Protein AF-S8FAP7-F1 (afdb_monomer_lite)

pLDDT: mean 71.44, std 23.01, range [29.09, 98.25]

Foldseek 3Di:
DDDDDDDDDDDDDPPCDPLNVLVVVLVVVVVVCVPPVDPPVVVNVLSVVVNVLVVVADDDDDPVVVVVPPPPDPPPPDDDDDDDDDDDDDDDDDDDDDDDPDDDPPPDLVVVVCVVVVVVCVVVVVVVVVPPPDPDDDPVVVVVVVVNVVSVVVSVVVVVVSVVVCVVVPPDAAQDLVVLVVQLCCCCVVVVDDSVVSLVCCVSVLNFHKWKWKAFWDKWAAAAQDKTKDWTIKTAAAQQFDQFLFWFKKKKKWKWAKAADDDPPDQFAQKFKWKDDPQADIDGDDGHRYNDPDIDIDIDMDGLDDDDPDPVNVVVNVRSRSDHHRDMMIMMIIGGHHGMMITTRMMMMMITTHRD

Organism: Fomitopsis schrenkii (NCBI:txid2126942)

Structure (mmCIF, N/CA/C/O backbone):
data_AF-S8FAP7-F1
#
_entry.id   AF-S8FAP7-F1
#
loop_
_atom_site.group_PDB
_atom_site.id
_atom_site.type_symbol
_atom_site.label_atom_id
_atom_site.label_alt_id
_atom_site.label_comp_id
_atom_site.label_asym_id
_atom_site.label_entity_id
_atom_site.label_seq_id
_atom_site.pdbx_PDB_ins_code
_atom_site.Cartn_x
_atom_site.Cartn_y
_atom_site.Cartn_z
_atom_site.occupancy
_atom_site.B_iso_or_equiv
_atom_site.auth_seq_id
_atom_site.auth_comp_id
_atom_site.auth_asym_id
_atom_site.auth_atom_id
_atom_site.pdbx_PDB_model_num
ATOM 1 N N . MET A 1 1 ? -42.174 27.602 33.855 1.00 46.12 1 MET A N 1
ATOM 2 C CA . MET A 1 1 ? -40.805 27.059 33.747 1.00 46.12 1 MET A CA 1
ATOM 3 C C . MET A 1 1 ? -40.655 25.977 34.800 1.00 46.12 1 MET A C 1
ATOM 5 O O . MET A 1 1 ? -40.413 26.284 35.956 1.00 46.12 1 MET A O 1
ATOM 9 N N . THR A 1 2 ? -40.923 24.733 34.421 1.00 43.94 2 THR A N 1
ATOM 10 C CA . THR A 1 2 ? -40.711 23.544 35.253 1.00 43.94 2 THR A CA 1
ATOM 11 C C . THR A 1 2 ? -39.382 22.936 34.831 1.00 43.94 2 THR A C 1
ATOM 13 O O . THR A 1 2 ? -39.267 22.406 33.729 1.00 43.94 2 THR A O 1
ATOM 16 N N . CYS A 1 3 ? -38.358 23.097 35.666 1.00 40.81 3 CYS A N 1
ATOM 17 C CA . CYS A 1 3 ? -37.053 22.486 35.451 1.00 40.81 3 CYS A CA 1
ATOM 18 C C . CYS A 1 3 ? -37.153 20.998 35.805 1.00 40.81 3 CYS A C 1
ATOM 20 O O . CYS A 1 3 ? -37.451 20.663 36.950 1.00 40.81 3 CYS A O 1
ATOM 22 N N . TYR A 1 4 ? -36.938 20.123 34.824 1.00 48.53 4 TYR A N 1
ATOM 23 C CA . TYR A 1 4 ? -36.743 18.698 35.078 1.00 48.53 4 TYR A CA 1
ATOM 24 C C . TYR A 1 4 ? -35.345 18.481 35.674 1.00 48.53 4 TYR A C 1
ATOM 26 O O . TYR A 1 4 ? -34.397 19.134 35.227 1.00 48.53 4 TYR A O 1
ATOM 34 N N . PRO A 1 5 ? -35.196 17.603 36.680 1.00 58.75 5 PRO A N 1
ATOM 35 C CA . PRO A 1 5 ? -33.882 17.220 37.172 1.00 58.75 5 PRO A CA 1
ATOM 36 C C . PRO A 1 5 ? -33.106 16.462 36.078 1.00 58.75 5 PRO A C 1
ATOM 38 O O . PRO A 1 5 ? -33.724 15.791 35.246 1.00 58.75 5 PRO A O 1
ATOM 41 N N . PRO A 1 6 ? -31.767 16.576 36.054 1.00 53.41 6 PRO A N 1
ATOM 42 C CA . PRO A 1 6 ? -30.932 15.841 35.113 1.00 53.41 6 PRO A CA 1
ATOM 43 C C . PRO A 1 6 ? -31.103 14.333 35.330 1.00 53.41 6 PRO A C 1
ATOM 45 O O . PRO A 1 6 ? -31.043 13.854 36.461 1.00 53.41 6 PRO A O 1
ATOM 48 N N . SER A 1 7 ? -31.342 13.599 34.243 1.00 49.72 7 SER A N 1
ATOM 49 C CA . SER A 1 7 ? -31.373 12.137 34.233 1.00 49.72 7 SER A CA 1
ATOM 50 C C . SER A 1 7 ? -30.004 11.590 34.633 1.00 49.72 7 SER A C 1
ATOM 52 O O . SER A 1 7 ? -28.996 11.975 34.035 1.00 49.72 7 SER A O 1
ATOM 54 N N . GLU A 1 8 ? -29.972 10.705 35.628 1.00 43.25 8 GLU A N 1
ATOM 55 C CA . GLU A 1 8 ? -28.759 9.975 35.999 1.00 43.25 8 GLU A CA 1
ATOM 56 C C . GLU A 1 8 ? -28.247 9.158 34.798 1.00 43.25 8 GLU A C 1
ATOM 58 O O . GLU A 1 8 ? -29.055 8.566 34.073 1.00 43.25 8 GLU A O 1
ATOM 63 N N . PRO A 1 9 ? -26.925 9.138 34.545 1.00 41.00 9 PRO A N 1
ATOM 64 C CA . PRO A 1 9 ? -26.350 8.274 33.524 1.00 41.00 9 PRO A CA 1
ATOM 65 C C . PRO A 1 9 ? -26.597 6.799 33.887 1.00 41.00 9 PRO A C 1
ATOM 67 O O . PRO A 1 9 ? -26.635 6.465 35.075 1.00 41.00 9 PRO A O 1
ATOM 70 N N . PRO A 1 10 ? -26.760 5.907 32.894 1.00 41.59 10 PRO A N 1
ATOM 71 C CA . PRO A 1 10 ? -26.971 4.489 33.152 1.00 41.59 10 PRO A CA 1
ATOM 72 C C . PRO A 1 10 ? -25.818 3.921 33.988 1.00 41.59 10 PRO A C 1
ATOM 74 O O . PRO A 1 10 ? -24.646 4.034 33.630 1.00 41.59 10 PRO A O 1
ATOM 77 N N . SER A 1 11 ? -26.177 3.332 35.128 1.00 31.98 11 SER A N 1
ATOM 78 C CA . SER A 1 11 ? -25.280 2.580 36.002 1.00 31.98 11 SER A CA 1
ATOM 79 C C . SER A 1 11 ? -24.689 1.403 35.225 1.00 31.98 11 SER A C 1
ATOM 81 O O . SER A 1 11 ? -25.427 0.513 34.808 1.00 31.98 11 SER A O 1
ATOM 83 N N . PHE A 1 12 ? -23.370 1.406 35.037 1.00 38.91 12 PHE A N 1
ATOM 84 C CA . PHE A 1 12 ? -22.631 0.333 34.374 1.00 38.91 12 PHE A CA 1
ATOM 85 C C . PHE A 1 12 ? -22.550 -0.884 35.305 1.00 38.91 12 PHE A C 1
ATOM 87 O O . PHE A 1 12 ? -22.051 -0.769 36.426 1.00 38.91 12 PHE A O 1
ATOM 94 N N . ASP A 1 13 ? -23.040 -2.036 34.851 1.00 38.50 13 ASP A N 1
ATOM 95 C CA . ASP A 1 13 ? -22.856 -3.311 35.543 1.00 38.50 13 ASP A CA 1
ATOM 96 C C . ASP A 1 13 ? -21.500 -3.890 35.116 1.00 38.50 13 ASP A C 1
ATOM 98 O O . ASP A 1 13 ? -21.290 -4.228 33.953 1.00 38.50 13 ASP A O 1
ATOM 102 N N . ALA A 1 14 ? -20.533 -3.940 36.032 1.00 34.91 14 ALA A N 1
ATOM 103 C CA . ALA A 1 14 ? -19.158 -4.368 35.754 1.00 34.91 14 ALA A CA 1
ATOM 104 C C . ALA A 1 14 ? -19.010 -5.898 35.591 1.00 34.91 14 ALA A C 1
ATOM 106 O O . ALA A 1 14 ? -17.910 -6.430 35.740 1.00 34.91 14 ALA A O 1
ATOM 107 N N . THR A 1 15 ? -20.108 -6.606 35.318 1.00 36.84 15 THR A N 1
ATOM 108 C CA . THR A 1 15 ? -20.194 -8.072 35.327 1.00 36.84 15 THR A CA 1
ATOM 109 C C . THR A 1 15 ? -20.497 -8.685 33.959 1.00 36.84 15 THR A C 1
ATOM 111 O O . THR A 1 15 ? -20.872 -9.851 33.896 1.00 36.84 15 THR A O 1
ATOM 114 N N . GLU A 1 16 ? -20.308 -7.949 32.855 1.00 46.53 16 GLU A N 1
ATOM 115 C CA . GLU A 1 16 ? -20.483 -8.529 31.515 1.00 46.53 16 GLU A CA 1
ATOM 116 C C . GLU A 1 16 ? -19.490 -9.685 31.315 1.00 46.53 16 GLU A C 1
ATOM 118 O O . GLU A 1 16 ? -18.266 -9.508 31.309 1.00 46.53 16 GLU A O 1
ATOM 123 N N . THR A 1 17 ? -20.028 -10.896 31.201 1.00 69.25 17 THR A N 1
ATOM 124 C CA . THR A 1 17 ? -19.235 -12.115 31.090 1.00 69.25 17 THR A CA 1
ATOM 125 C C . THR A 1 17 ? -18.737 -12.306 29.656 1.00 69.25 17 THR A C 1
ATOM 127 O O . THR A 1 17 ? -19.241 -11.728 28.686 1.00 69.25 17 THR A O 1
ATOM 130 N N . ILE A 1 18 ? -17.728 -13.165 29.483 1.00 48.53 18 ILE A N 1
ATOM 131 C CA . ILE A 1 18 ? -17.263 -13.568 28.147 1.00 48.53 18 ILE A CA 1
ATOM 132 C C . ILE A 1 18 ? -18.424 -14.196 27.348 1.00 48.53 18 ILE A C 1
ATOM 134 O O . ILE A 1 18 ? -18.505 -14.006 26.134 1.00 48.53 18 ILE A O 1
ATOM 138 N N . GLU A 1 19 ? -19.348 -14.894 28.016 1.00 54.59 19 GLU A N 1
ATOM 139 C CA . GLU A 1 19 ? -20.536 -15.475 27.383 1.00 54.59 19 GLU A CA 1
ATOM 140 C C . GLU A 1 19 ? -21.491 -14.400 26.849 1.00 54.59 19 GLU A C 1
ATOM 142 O O . GLU A 1 19 ? -21.915 -14.501 25.695 1.00 54.59 19 GLU A O 1
ATOM 147 N N . ASP A 1 20 ? -21.723 -13.325 27.608 1.00 60.00 20 ASP A N 1
ATOM 148 C CA . ASP A 1 20 ? -22.568 -12.197 27.186 1.00 60.00 20 ASP A CA 1
ATOM 149 C C . ASP A 1 20 ? -22.007 -11.510 25.934 1.00 60.00 20 ASP A C 1
ATOM 151 O O . ASP A 1 20 ? -22.727 -11.242 24.964 1.00 60.00 20 ASP A O 1
ATOM 155 N N . THR A 1 21 ? -20.684 -11.320 25.894 1.00 48.88 21 THR A N 1
ATOM 156 C CA . THR A 1 21 ? -19.996 -10.721 24.740 1.00 48.88 21 THR A CA 1
ATOM 157 C C . THR A 1 21 ? -20.150 -11.589 23.482 1.00 48.88 21 THR A C 1
ATOM 159 O O . THR A 1 21 ? -20.374 -11.081 22.377 1.00 48.88 21 THR A O 1
ATOM 162 N N . ILE A 1 22 ? -20.056 -12.913 23.628 1.00 52.44 22 ILE A N 1
ATOM 163 C CA . ILE A 1 22 ? -20.157 -13.867 22.515 1.00 52.44 22 ILE A CA 1
ATOM 164 C C . ILE A 1 22 ? -21.608 -14.039 22.043 1.00 52.44 22 ILE A C 1
ATOM 166 O O . ILE A 1 22 ? -21.861 -14.185 20.838 1.00 52.44 22 ILE A O 1
ATOM 170 N N . ASP A 1 23 ? -22.574 -14.011 22.959 1.00 59.09 23 ASP A N 1
ATOM 171 C CA . ASP A 1 23 ? -23.997 -14.037 22.627 1.00 59.09 23 ASP A CA 1
ATOM 172 C C . ASP A 1 23 ? -24.421 -12.774 21.878 1.00 59.09 23 ASP A C 1
ATOM 174 O O . ASP A 1 23 ? -25.143 -12.866 20.878 1.00 59.09 23 ASP A O 1
ATOM 178 N N . ARG A 1 24 ? -23.882 -11.614 22.256 1.00 57.09 24 ARG A N 1
ATOM 179 C CA . ARG A 1 24 ? -24.114 -10.360 21.538 1.00 57.09 24 ARG A CA 1
ATOM 180 C C . ARG A 1 24 ? -23.537 -10.401 20.120 1.00 57.09 24 ARG A C 1
ATOM 182 O O . ARG A 1 24 ? -24.271 -10.141 19.170 1.00 57.09 24 ARG A O 1
ATOM 189 N N . LEU A 1 25 ? -22.292 -10.861 19.944 1.00 47.69 25 LEU A N 1
ATOM 190 C CA . LEU A 1 25 ? -21.676 -11.049 18.617 1.00 47.69 25 LEU A CA 1
ATOM 191 C C . LEU A 1 25 ? -22.458 -12.033 17.725 1.00 47.69 25 LEU A C 1
ATOM 193 O O . LEU A 1 25 ? -22.631 -11.790 16.531 1.00 47.69 25 LEU A O 1
ATOM 197 N N . SER A 1 26 ? -22.975 -13.128 18.296 1.00 52.44 26 SER A N 1
ATOM 198 C CA . SER A 1 26 ? -23.856 -14.064 17.575 1.00 52.44 26 SER A CA 1
ATOM 199 C C . SER A 1 26 ? -25.137 -13.411 17.075 1.00 52.44 26 SER A C 1
ATOM 201 O O . SER A 1 26 ? -25.598 -13.720 15.975 1.00 52.44 26 SER A O 1
ATOM 203 N N . ASN A 1 27 ? -25.738 -12.555 17.898 1.00 54.25 27 ASN A N 1
ATOM 204 C CA . ASN A 1 27 ? -26.989 -11.891 17.565 1.00 54.25 27 ASN A CA 1
ATOM 205 C C . ASN A 1 27 ? -26.776 -10.822 16.489 1.00 54.25 27 ASN A C 1
ATOM 207 O O . ASN A 1 27 ? -27.563 -10.769 15.547 1.00 54.25 27 ASN A O 1
ATOM 211 N N . THR A 1 28 ? -25.678 -10.065 16.545 1.00 47.94 28 THR A N 1
ATOM 212 C CA . THR A 1 28 ? -25.319 -9.086 15.506 1.00 47.94 28 THR A CA 1
ATOM 213 C C . THR A 1 28 ? -25.104 -9.758 14.146 1.00 47.94 28 THR A C 1
ATOM 215 O O . THR A 1 28 ? -25.730 -9.376 13.160 1.00 47.94 28 THR A O 1
ATOM 218 N N . LEU A 1 29 ? -24.338 -10.855 14.093 1.00 46.69 29 LEU A N 1
ATOM 219 C CA . LEU A 1 29 ? -24.104 -11.607 12.849 1.00 46.69 29 LEU A CA 1
ATOM 220 C C . LEU A 1 29 ? -25.385 -12.248 12.275 1.00 46.69 29 LEU A C 1
ATOM 222 O O . LEU A 1 29 ? -25.521 -12.426 11.062 1.00 46.69 29 LEU A O 1
ATOM 226 N N . ARG A 1 30 ? -26.354 -12.594 13.132 1.00 50.19 30 ARG A N 1
ATOM 227 C CA . ARG A 1 30 ? -27.685 -13.059 12.704 1.00 50.19 30 ARG A CA 1
ATOM 228 C C . ARG A 1 30 ? -28.548 -11.950 12.102 1.00 50.19 30 ARG A C 1
ATOM 230 O O . ARG A 1 30 ? -29.387 -12.257 11.263 1.00 50.19 30 ARG A O 1
ATOM 237 N N . MET A 1 31 ? -28.365 -10.696 12.505 1.00 44.47 31 MET A N 1
ATOM 238 C CA . MET A 1 31 ? -29.146 -9.577 11.967 1.00 44.47 31 MET A CA 1
ATOM 239 C C . MET A 1 31 ? -28.624 -9.128 10.594 1.00 44.47 31 MET A C 1
ATOM 241 O O . MET A 1 31 ? -29.422 -8.897 9.686 1.00 44.47 31 MET A O 1
ATOM 245 N N . ASP A 1 32 ? -27.306 -9.132 10.383 1.00 41.09 32 ASP A N 1
ATOM 246 C CA . ASP A 1 32 ? -26.698 -8.741 9.097 1.00 41.09 32 ASP A CA 1
ATOM 247 C C . ASP A 1 32 ? -26.957 -9.747 7.958 1.00 41.09 32 ASP A C 1
ATOM 249 O O . ASP A 1 32 ? -27.029 -9.382 6.778 1.00 41.09 32 ASP A O 1
ATOM 253 N N . THR A 1 33 ? -27.164 -11.020 8.306 1.00 44.72 33 THR A N 1
ATOM 254 C CA . THR A 1 33 ? -27.458 -12.103 7.348 1.00 44.72 33 THR A CA 1
ATOM 255 C C . THR A 1 33 ? -28.852 -12.013 6.734 1.00 44.72 33 THR A C 1
ATOM 257 O O . THR A 1 33 ? -29.041 -12.425 5.590 1.00 44.72 33 THR A O 1
ATOM 260 N N . VAL A 1 34 ? -29.816 -11.411 7.435 1.00 45.97 34 VAL A N 1
ATOM 261 C CA . VAL A 1 34 ? -31.163 -11.157 6.895 1.00 45.97 34 VAL A CA 1
ATOM 262 C C . VAL A 1 34 ? -31.139 -10.048 5.833 1.00 45.97 34 VAL A C 1
ATOM 264 O O . VAL A 1 34 ? -31.982 -10.038 4.939 1.00 45.97 34 VAL A O 1
ATOM 267 N N . SER A 1 35 ? -30.151 -9.148 5.887 1.00 40.69 35 SER A N 1
ATOM 268 C CA . SER A 1 35 ? -30.104 -7.946 5.046 1.00 40.69 35 SER A CA 1
ATOM 269 C C . SER A 1 35 ? -29.295 -8.103 3.750 1.00 40.69 35 SER A C 1
ATOM 271 O O . SER A 1 35 ? -29.542 -7.379 2.789 1.00 40.69 35 SER A O 1
ATOM 273 N N . THR A 1 36 ? -28.332 -9.033 3.685 1.00 42.47 36 THR A N 1
ATOM 274 C CA . THR A 1 36 ? -27.329 -9.062 2.593 1.00 42.47 36 THR A CA 1
ATOM 275 C C . THR A 1 36 ? -27.379 -10.275 1.657 1.00 42.47 36 THR A C 1
ATOM 277 O O . THR A 1 36 ? -26.685 -10.273 0.642 1.00 42.47 36 THR A O 1
ATOM 280 N N . GLY A 1 37 ? -28.219 -11.286 1.915 1.00 39.38 37 GLY A N 1
ATOM 281 C CA . GLY A 1 37 ? -28.488 -12.385 0.969 1.00 39.38 37 GLY A CA 1
ATOM 282 C C . GLY A 1 37 ? -27.281 -13.253 0.571 1.00 39.38 37 GLY A C 1
ATOM 283 O O . GLY A 1 37 ? -27.367 -13.986 -0.413 1.00 39.38 37 GLY A O 1
ATOM 284 N N . GLY A 1 38 ? -26.161 -13.165 1.295 1.00 44.75 38 GLY A N 1
ATOM 285 C CA . GLY A 1 38 ? -24.971 -13.994 1.092 1.00 44.75 38 GLY A CA 1
ATOM 286 C C . GLY A 1 38 ? -24.909 -15.177 2.064 1.00 44.75 38 GLY A C 1
ATOM 287 O O . GLY A 1 38 ? -25.303 -15.053 3.223 1.00 44.75 38 GLY A O 1
ATOM 288 N N . ASP A 1 39 ? -24.382 -16.314 1.601 1.00 44.22 39 ASP A N 1
ATOM 289 C CA . ASP A 1 39 ? -24.177 -17.525 2.407 1.00 44.22 39 ASP A CA 1
ATOM 290 C C . ASP A 1 39 ? -23.148 -17.289 3.532 1.00 44.22 39 ASP A C 1
ATOM 292 O O . ASP A 1 39 ? -21.936 -17.401 3.340 1.00 44.22 39 ASP A O 1
ATOM 296 N N . CYS A 1 40 ? -23.629 -16.976 4.737 1.00 53.09 40 CYS A N 1
ATOM 297 C CA . CYS A 1 40 ? -22.812 -16.846 5.954 1.00 53.09 40 CYS A CA 1
ATOM 298 C C . CYS A 1 40 ? -22.827 -18.100 6.847 1.00 53.09 40 CYS A C 1
ATOM 300 O O . CYS A 1 40 ? -22.388 -18.040 7.998 1.00 53.09 40 CYS A O 1
ATOM 302 N N . GLU A 1 41 ? -23.303 -19.240 6.340 1.00 58.97 41 GLU A N 1
ATOM 303 C CA . GLU A 1 41 ? -23.317 -20.519 7.066 1.00 58.97 41 GLU A CA 1
ATOM 304 C C . GLU A 1 41 ? -21.952 -20.881 7.708 1.00 58.97 41 GLU A C 1
ATOM 306 O O . GLU A 1 41 ? -21.934 -21.269 8.882 1.00 58.97 41 GLU A O 1
ATOM 311 N N . PRO A 1 42 ? -20.792 -20.655 7.047 1.00 63.09 42 PRO A N 1
ATOM 312 C CA . PRO A 1 42 ? -19.486 -20.961 7.639 1.00 63.09 42 PRO A CA 1
ATOM 313 C C . PRO A 1 42 ? -19.147 -20.101 8.867 1.00 63.09 42 PRO A C 1
ATOM 315 O O . PRO A 1 42 ? -18.521 -20.579 9.811 1.00 63.09 42 PRO A O 1
ATOM 318 N N . LEU A 1 43 ? -19.584 -18.837 8.884 1.00 52.41 43 LEU A N 1
ATOM 319 C CA . LEU A 1 43 ? -19.338 -17.899 9.985 1.00 52.41 43 LEU A CA 1
ATOM 320 C C . LEU A 1 43 ? -20.196 -18.234 11.207 1.00 52.41 43 LEU A C 1
ATOM 322 O O . LEU A 1 43 ? -19.710 -18.199 12.335 1.00 52.41 43 LEU A O 1
ATOM 326 N N . GLN A 1 44 ? -21.454 -18.626 10.996 1.00 61.22 44 GLN A N 1
ATOM 327 C CA . GLN A 1 44 ? -22.333 -19.046 12.089 1.00 61.22 44 GLN A CA 1
ATOM 328 C C . GLN A 1 44 ? -21.827 -20.326 12.766 1.00 61.22 44 GLN A C 1
ATOM 330 O O . GLN A 1 44 ? -21.840 -20.405 13.995 1.00 61.22 44 GLN A O 1
ATOM 335 N N . GLN A 1 45 ? -21.326 -21.297 11.995 1.00 67.62 45 GLN A N 1
ATOM 336 C CA . GLN A 1 45 ? -20.709 -22.510 12.545 1.00 67.62 45 GLN A CA 1
ATOM 337 C C . GLN A 1 45 ? -19.455 -22.188 13.375 1.00 67.62 45 GLN A C 1
ATOM 339 O O . GLN A 1 45 ? -19.288 -22.722 14.470 1.00 67.62 45 GLN A O 1
ATOM 344 N N . GLN A 1 46 ? -18.614 -21.257 12.914 1.00 57.47 46 GLN A N 1
ATOM 345 C CA . GLN A 1 46 ? -17.412 -20.829 13.642 1.00 57.47 46 GLN A CA 1
ATOM 346 C C . GLN A 1 46 ? -17.737 -20.115 14.959 1.00 57.47 46 GLN A C 1
ATOM 348 O O . GLN A 1 46 ? -17.069 -20.341 15.966 1.00 57.47 46 GLN A O 1
ATOM 353 N N . VAL A 1 47 ? -18.788 -19.295 14.987 1.00 64.06 47 VAL A N 1
ATOM 354 C CA . VAL A 1 47 ? -19.236 -18.625 16.216 1.00 64.06 47 VAL A CA 1
ATOM 355 C C . VAL A 1 47 ? -19.793 -19.627 17.235 1.00 64.06 47 VAL A C 1
ATOM 357 O O . VAL A 1 47 ? -19.516 -19.503 18.428 1.00 64.06 47 VAL A O 1
ATOM 360 N N . GLN A 1 48 ? -20.534 -20.646 16.788 1.00 72.94 48 GLN A N 1
ATOM 361 C CA . GLN A 1 48 ? -20.998 -21.725 17.672 1.00 72.94 48 GLN A CA 1
ATOM 362 C C . GLN A 1 48 ? -19.834 -22.551 18.237 1.00 72.94 48 GLN A C 1
ATOM 364 O O . GLN A 1 48 ? -19.873 -22.955 19.398 1.00 72.94 48 GLN A O 1
ATOM 369 N N . GLU A 1 49 ? -18.773 -22.749 17.457 1.00 66.75 49 GLU A N 1
ATOM 370 C CA . GLU A 1 49 ? -17.575 -23.442 17.931 1.00 66.75 49 GLU A CA 1
ATOM 371 C C . GLU A 1 49 ? -16.802 -22.619 18.973 1.00 66.75 49 GLU A C 1
ATOM 373 O O . GLU A 1 49 ? -16.365 -23.161 19.987 1.00 66.75 49 GLU A O 1
ATOM 378 N N . ILE A 1 50 ? -16.707 -21.296 18.799 1.00 60.47 50 ILE A N 1
ATOM 379 C CA . ILE A 1 50 ? -16.129 -20.402 19.818 1.00 60.47 50 ILE A CA 1
ATOM 380 C C . ILE A 1 50 ? -16.931 -20.478 21.121 1.00 60.47 50 ILE A C 1
ATOM 382 O O . ILE A 1 50 ? -16.340 -20.619 22.191 1.00 60.47 50 ILE A O 1
ATOM 386 N N . LYS A 1 51 ? -18.270 -20.451 21.042 1.00 68.62 51 LYS A N 1
ATOM 387 C CA . LYS A 1 51 ? -19.152 -20.624 22.210 1.00 68.62 51 LYS A CA 1
ATOM 388 C C . LYS A 1 51 ? -18.879 -21.926 22.950 1.00 68.62 51 LYS A C 1
ATOM 390 O O . LYS A 1 51 ? -18.811 -21.938 24.176 1.00 68.62 51 LYS A O 1
ATOM 395 N N . ARG A 1 52 ? -18.719 -23.021 22.205 1.00 80.19 52 ARG A N 1
ATOM 396 C CA . ARG A 1 52 ? -18.413 -24.334 22.772 1.00 80.19 52 ARG A CA 1
ATOM 397 C C . ARG A 1 52 ? -17.076 -24.323 23.511 1.00 80.19 52 ARG A C 1
ATOM 399 O O . ARG A 1 52 ? -17.026 -24.754 24.654 1.00 80.19 52 ARG A O 1
ATOM 406 N N . LEU A 1 53 ? -16.023 -23.794 22.888 1.00 58.12 53 LEU A N 1
ATOM 407 C CA . LEU A 1 53 ? -14.680 -23.774 23.476 1.00 58.12 53 LEU A CA 1
ATOM 408 C C . LEU A 1 53 ? -14.577 -22.876 24.710 1.00 58.12 53 LEU A C 1
ATOM 410 O O . LEU A 1 53 ? -13.853 -23.208 25.641 1.00 58.12 53 LEU A O 1
ATOM 414 N N . VAL A 1 54 ? -15.306 -21.760 24.740 1.00 65.50 54 VAL A N 1
ATOM 415 C CA . VAL A 1 54 ? -15.331 -20.871 25.908 1.00 65.50 54 VAL A CA 1
ATOM 416 C C . VAL A 1 54 ? -16.009 -21.536 27.104 1.00 65.50 54 VAL A C 1
ATOM 418 O O . VAL A 1 54 ? -15.500 -21.422 28.212 1.00 65.50 54 VAL A O 1
ATOM 421 N N . ARG A 1 55 ? -17.072 -22.318 26.882 1.00 72.69 55 ARG A N 1
ATOM 422 C CA . ARG A 1 55 ? -17.719 -23.131 27.930 1.00 72.69 55 ARG A CA 1
ATOM 423 C C . ARG A 1 55 ? -16.859 -24.285 28.444 1.00 72.69 55 ARG A C 1
ATOM 425 O O . ARG A 1 55 ? -17.126 -24.815 29.516 1.00 72.69 55 ARG A O 1
ATOM 432 N N . GLU A 1 56 ? -15.860 -24.709 27.671 1.00 67.31 56 GLU A N 1
ATOM 433 C CA . GLU A 1 56 ? -14.900 -25.747 28.067 1.00 67.31 56 GLU A CA 1
ATOM 434 C C . GLU A 1 56 ? -13.733 -25.180 28.907 1.00 67.31 56 GLU A C 1
ATOM 436 O O . GLU A 1 56 ? -12.931 -25.954 29.435 1.00 67.31 56 GLU A O 1
ATOM 441 N N . LEU A 1 57 ? -13.622 -23.851 29.062 1.00 56.75 57 LEU A N 1
ATOM 442 C CA . LEU A 1 57 ? -12.613 -23.232 29.924 1.00 56.75 57 LEU A CA 1
ATOM 443 C C . LEU A 1 57 ? -12.996 -23.381 31.410 1.00 56.75 57 LEU A C 1
ATOM 445 O O . LEU A 1 57 ? -14.156 -23.189 31.766 1.00 56.75 57 LEU A O 1
ATOM 449 N N . PRO A 1 58 ? -12.038 -23.693 32.302 1.00 60.59 58 PRO A N 1
ATOM 450 C CA . PRO A 1 58 ? -12.300 -23.691 33.736 1.00 60.59 58 PRO A CA 1
ATOM 451 C C . PRO A 1 58 ? -12.626 -22.269 34.229 1.00 60.59 58 PRO A C 1
ATOM 453 O O . PRO A 1 58 ? -11.939 -21.319 33.849 1.00 60.59 58 PRO A O 1
ATOM 456 N N . GLU A 1 59 ? -13.659 -22.150 35.072 1.00 56.03 59 GLU A N 1
ATOM 457 C CA . GLU A 1 59 ? -14.098 -20.906 35.732 1.00 56.03 59 GLU A CA 1
ATOM 458 C C . GLU A 1 59 ? -12.911 -20.134 36.345 1.00 56.03 59 GLU A C 1
ATOM 460 O O . GLU A 1 59 ? -12.021 -20.756 36.945 1.00 56.03 59 GLU A O 1
ATOM 465 N N . PRO A 1 60 ? -12.861 -18.794 36.215 1.00 48.06 60 PRO A N 1
ATOM 466 C CA . PRO A 1 60 ? -11.836 -18.000 36.873 1.00 48.06 60 PRO A CA 1
ATOM 467 C C . PRO A 1 60 ? -11.969 -18.100 38.399 1.00 48.06 60 PRO A C 1
ATOM 469 O O . PRO A 1 60 ? -13.067 -18.141 38.950 1.00 48.06 60 PRO A O 1
ATOM 472 N N . PHE A 1 61 ? -10.821 -18.137 39.075 1.00 40.66 61 PHE A N 1
ATOM 473 C CA . PHE A 1 61 ? -10.743 -18.156 40.533 1.00 40.66 61 PHE A CA 1
ATOM 474 C C . PHE A 1 61 ? -11.369 -16.899 41.161 1.00 40.66 61 PHE A C 1
ATOM 476 O O . PHE A 1 61 ? -11.385 -15.810 40.586 1.00 40.66 61 PHE A O 1
ATOM 483 N N . ASP A 1 62 ? -11.851 -17.100 42.377 1.00 47.59 62 ASP A N 1
ATOM 484 C CA . ASP A 1 62 ? -12.461 -16.174 43.315 1.00 47.59 62 ASP A CA 1
ATOM 485 C C . ASP A 1 62 ? -11.688 -14.854 43.522 1.00 47.59 62 ASP A C 1
ATOM 487 O O . ASP A 1 62 ? -10.464 -14.799 43.676 1.00 47.59 62 ASP A O 1
ATOM 491 N N . GLU A 1 63 ? -12.472 -13.769 43.574 1.00 38.12 63 GLU A N 1
ATOM 492 C CA . GLU A 1 63 ? -12.102 -12.344 43.644 1.00 38.12 63 GLU A CA 1
ATOM 493 C C . GLU A 1 63 ? -11.162 -11.983 44.819 1.00 38.12 63 GLU A C 1
ATOM 495 O O . GLU A 1 63 ? -10.507 -10.936 44.828 1.00 38.12 63 GLU A O 1
ATOM 500 N N . GLU A 1 64 ? -11.067 -12.863 45.816 1.00 40.09 64 GLU A N 1
ATOM 501 C CA . GLU A 1 64 ? -10.229 -12.710 47.006 1.00 40.09 64 GLU A CA 1
ATOM 502 C C . GLU A 1 64 ? -8.729 -12.860 46.682 1.00 40.09 64 GLU A C 1
ATOM 504 O O . GLU A 1 64 ? -7.887 -12.175 47.269 1.00 40.09 64 GLU A O 1
ATOM 509 N N . THR A 1 65 ? -8.395 -13.641 45.650 1.00 42.09 65 THR A N 1
ATOM 510 C CA . THR A 1 65 ? -7.014 -13.873 45.191 1.00 42.09 65 THR A CA 1
ATOM 511 C C . THR A 1 65 ? -6.411 -12.645 44.484 1.00 42.09 65 THR A C 1
ATOM 513 O O . THR A 1 65 ? -5.198 -12.432 44.502 1.00 42.09 65 THR A O 1
ATOM 516 N N . LEU A 1 66 ? -7.256 -11.771 43.919 1.00 36.78 66 LEU A N 1
ATOM 517 C CA . LEU A 1 66 ? -6.858 -10.560 43.182 1.00 36.78 66 LEU A CA 1
ATOM 518 C C . LEU A 1 66 ? -6.524 -9.354 44.082 1.00 36.78 66 LEU A C 1
ATOM 520 O O . LEU A 1 66 ? -5.800 -8.452 43.657 1.00 36.78 66 LEU A O 1
ATOM 524 N N . LYS A 1 67 ? -7.016 -9.317 45.329 1.00 36.69 67 LYS A N 1
ATOM 525 C CA . LYS A 1 67 ? -6.817 -8.171 46.242 1.00 36.69 67 LYS A CA 1
ATOM 526 C C . LYS A 1 67 ? -5.455 -8.169 46.942 1.00 36.69 67 LYS A C 1
ATOM 528 O O . LYS A 1 67 ? -4.971 -7.108 47.329 1.00 36.69 67 LYS A O 1
ATOM 533 N N . VAL A 1 68 ? -4.797 -9.322 47.059 1.00 39.69 68 VAL A N 1
ATOM 534 C CA . VAL A 1 68 ? -3.504 -9.462 47.757 1.00 39.69 68 VAL A CA 1
ATOM 535 C C . VAL A 1 68 ? -2.336 -8.844 46.963 1.00 39.69 68 VAL A C 1
ATOM 537 O O . VAL A 1 68 ? -1.312 -8.478 47.536 1.00 39.69 68 VAL A O 1
ATOM 540 N N . THR A 1 69 ? -2.483 -8.645 45.651 1.00 41.53 69 THR A N 1
ATOM 541 C CA . THR A 1 69 ? -1.373 -8.308 44.739 1.00 41.53 69 THR A CA 1
ATOM 542 C C . THR A 1 69 ? -1.241 -6.823 44.371 1.00 41.53 69 THR A C 1
ATOM 544 O O . THR A 1 69 ? -0.192 -6.421 43.865 1.00 41.53 69 THR A O 1
ATOM 547 N N . GLN A 1 70 ? -2.235 -5.971 44.652 1.00 34.41 70 GLN A N 1
ATOM 548 C CA . GLN A 1 70 ? -2.160 -4.531 44.335 1.00 34.41 70 GLN A CA 1
ATOM 549 C C . GLN A 1 70 ? -1.211 -3.732 45.253 1.00 34.41 70 GLN A C 1
ATOM 551 O O . GLN A 1 70 ? -0.791 -2.638 44.881 1.00 34.41 70 GLN A O 1
ATOM 556 N N . GLY A 1 71 ? -0.809 -4.273 46.409 1.00 34.75 71 GLY A N 1
ATOM 557 C CA . GLY A 1 71 ? 0.049 -3.573 47.378 1.00 34.75 71 GLY A CA 1
ATOM 558 C C . GLY A 1 71 ? 1.546 -3.494 47.035 1.00 34.75 71 GLY A C 1
ATOM 559 O O . GLY A 1 71 ? 2.271 -2.777 47.715 1.00 34.75 71 GLY A O 1
ATOM 560 N N . GLY A 1 72 ? 2.029 -4.213 46.012 1.00 34.47 72 GLY A N 1
ATOM 561 C CA . GLY A 1 72 ? 3.472 -4.389 45.755 1.00 34.47 72 GLY A CA 1
ATOM 562 C C . GLY A 1 72 ? 4.060 -3.649 44.545 1.00 34.47 72 GLY A C 1
ATOM 563 O O . GLY A 1 72 ? 5.231 -3.840 44.233 1.00 34.47 72 GLY A O 1
ATOM 564 N N . LEU A 1 73 ? 3.275 -2.848 43.817 1.00 29.53 73 LEU A N 1
ATOM 565 C CA . LEU A 1 73 ? 3.678 -2.300 42.508 1.00 29.53 73 LEU A CA 1
ATOM 566 C C . LEU A 1 73 ? 4.218 -0.858 42.529 1.00 29.53 73 LEU A C 1
ATOM 568 O O . LEU A 1 73 ? 4.535 -0.317 41.471 1.00 29.53 73 LEU A O 1
ATOM 572 N N . THR A 1 74 ? 4.377 -0.244 43.701 1.00 31.25 74 THR A N 1
ATOM 573 C CA . THR A 1 74 ? 4.732 1.183 43.820 1.00 31.25 74 THR A CA 1
ATOM 574 C C . THR A 1 74 ? 6.239 1.475 43.913 1.00 31.25 74 THR A C 1
ATOM 576 O O . THR A 1 74 ? 6.612 2.640 43.974 1.00 31.25 74 THR A O 1
ATOM 579 N N . GLU A 1 75 ? 7.125 0.469 43.895 1.00 33.31 75 GLU A N 1
ATOM 580 C CA . GLU A 1 75 ? 8.529 0.650 44.330 1.00 33.31 75 GLU A CA 1
ATOM 581 C C . GLU A 1 75 ? 9.623 0.388 43.268 1.00 33.31 75 GLU A C 1
ATOM 583 O O . GLU A 1 75 ? 10.795 0.267 43.607 1.00 33.31 75 GLU A O 1
ATOM 588 N N . LEU A 1 76 ? 9.296 0.321 41.968 1.00 29.73 76 LEU A N 1
ATOM 589 C CA . LEU A 1 76 ? 10.278 -0.025 40.913 1.00 29.73 76 LEU A CA 1
ATOM 590 C C . LEU A 1 76 ? 10.343 0.951 39.727 1.00 29.73 76 LEU A C 1
ATOM 592 O O . LEU A 1 76 ? 10.549 0.549 38.583 1.00 29.73 76 LEU A O 1
ATOM 596 N N . LEU A 1 77 ? 10.205 2.250 39.992 1.00 29.98 77 LEU A N 1
ATOM 597 C CA . LEU A 1 77 ? 10.444 3.298 38.995 1.00 29.98 77 LEU A CA 1
ATOM 598 C C . LEU A 1 77 ? 11.347 4.401 39.556 1.00 29.98 77 LEU A C 1
ATOM 600 O O . LEU A 1 77 ? 10.897 5.523 39.723 1.00 29.98 77 LEU A O 1
ATOM 604 N N . TYR A 1 78 ? 12.618 4.097 39.828 1.00 32.28 78 TYR A N 1
ATOM 605 C CA . TYR A 1 78 ? 13.682 5.107 39.884 1.00 32.28 78 TYR A CA 1
ATOM 606 C C . TYR A 1 78 ? 15.034 4.493 39.487 1.00 32.28 78 TYR A C 1
ATOM 608 O O . TYR A 1 78 ? 15.353 3.375 39.878 1.00 32.28 78 TYR A O 1
ATOM 616 N N . HIS A 1 79 ? 15.809 5.284 38.741 1.00 29.09 79 HIS A N 1
ATOM 617 C CA . HIS A 1 79 ? 17.171 5.078 38.227 1.00 29.09 79 HIS A CA 1
ATOM 618 C C . HIS A 1 79 ? 17.343 4.351 36.890 1.00 29.09 79 HIS A C 1
ATOM 620 O O . HIS A 1 79 ? 17.279 3.128 36.802 1.00 29.09 79 HIS A O 1
ATOM 626 N N . SER A 1 80 ? 17.720 5.131 35.870 1.00 29.19 80 SER A N 1
ATOM 627 C CA . SER A 1 80 ? 19.004 4.969 35.167 1.00 29.19 80 SER A CA 1
ATOM 628 C C . SER A 1 80 ? 19.282 6.205 34.302 1.00 29.19 80 SER A C 1
ATOM 630 O O . SER A 1 80 ? 18.651 6.389 33.265 1.00 29.19 80 SER A O 1
ATOM 632 N N . ASP A 1 81 ? 20.224 7.034 34.756 1.00 32.09 81 ASP A N 1
ATOM 633 C CA . ASP A 1 81 ? 20.881 8.094 33.986 1.00 32.09 81 ASP A CA 1
ATOM 634 C C . ASP A 1 81 ? 22.080 7.496 33.237 1.00 32.09 81 ASP A C 1
ATOM 636 O O . ASP A 1 81 ? 22.895 6.810 33.857 1.00 32.09 81 ASP A O 1
ATOM 640 N N . LEU A 1 82 ? 22.226 7.776 31.938 1.00 31.56 82 LEU A N 1
ATOM 641 C CA . LEU A 1 82 ? 23.493 7.618 31.216 1.00 31.56 82 LEU A CA 1
ATOM 642 C C . LEU A 1 82 ? 23.666 8.753 30.194 1.00 31.56 82 LEU A C 1
ATOM 644 O O . LEU A 1 82 ? 22.762 9.045 29.412 1.00 31.56 82 LEU A O 1
ATOM 648 N N . GLU A 1 83 ? 24.841 9.381 30.254 1.00 34.84 83 GLU A N 1
ATOM 649 C CA . GLU A 1 83 ? 25.321 10.486 29.414 1.00 34.84 83 GLU A CA 1
ATOM 650 C C . GLU A 1 83 ? 25.716 10.051 27.983 1.00 34.84 83 GLU A C 1
ATOM 652 O O . GLU A 1 83 ? 25.957 8.862 27.747 1.00 34.84 83 GLU A O 1
ATOM 657 N N . PRO A 1 84 ? 25.808 10.992 27.016 1.00 33.84 84 PRO A N 1
ATOM 658 C CA . PRO A 1 84 ? 26.023 10.679 25.606 1.00 33.84 84 PRO A CA 1
ATOM 659 C C . PRO A 1 84 ? 27.510 10.655 25.208 1.00 33.84 84 PRO A C 1
ATOM 661 O O . PRO A 1 84 ? 28.305 11.477 25.656 1.00 33.84 84 PRO A O 1
ATOM 664 N N . TYR A 1 85 ? 27.862 9.738 24.302 1.00 32.94 85 TYR A N 1
ATOM 665 C CA . TYR A 1 85 ? 29.135 9.733 23.574 1.00 32.94 85 TYR A CA 1
ATOM 666 C C . TYR A 1 85 ? 28.934 10.275 22.153 1.00 32.94 85 TYR A C 1
ATOM 668 O O . TYR A 1 85 ? 28.130 9.734 21.394 1.00 32.94 85 TYR A O 1
ATOM 676 N N . ASP A 1 86 ? 29.713 11.297 21.799 1.00 33.56 86 ASP A N 1
ATOM 677 C CA . ASP A 1 86 ? 29.856 11.822 20.441 1.00 33.56 86 ASP A CA 1
ATOM 678 C C . ASP A 1 86 ? 30.812 10.945 19.618 1.00 33.56 86 ASP A C 1
ATOM 680 O O . ASP A 1 86 ? 31.977 10.761 19.980 1.00 33.56 86 ASP A O 1
ATOM 684 N N . LEU A 1 87 ? 30.334 10.434 18.480 1.00 36.22 87 LEU A N 1
ATOM 685 C CA . LEU A 1 87 ? 31.161 9.868 17.413 1.00 36.22 87 LEU A CA 1
ATOM 686 C C . LEU A 1 87 ? 30.615 10.336 16.056 1.00 36.22 87 LEU A C 1
ATOM 688 O O . LEU A 1 87 ? 29.512 9.965 15.656 1.00 36.22 87 LEU A O 1
ATOM 692 N N . GLU A 1 88 ? 31.400 11.146 15.346 1.00 40.91 88 GLU A N 1
ATOM 693 C CA . GLU A 1 88 ? 31.170 11.488 13.938 1.00 40.91 88 GLU A CA 1
ATOM 694 C C . GLU A 1 88 ? 31.551 10.309 13.018 1.00 40.91 88 GLU A C 1
ATOM 696 O O . GLU A 1 88 ? 32.584 9.674 13.254 1.00 40.91 88 GLU A O 1
ATOM 701 N N . PRO A 1 89 ? 30.800 10.026 11.934 1.00 39.09 89 PRO A N 1
ATOM 702 C CA . PRO A 1 89 ? 31.222 9.058 10.931 1.00 39.09 89 PRO A CA 1
ATOM 703 C C . PRO A 1 89 ? 31.844 9.710 9.684 1.00 39.09 89 PRO A C 1
ATOM 705 O O . PRO A 1 89 ? 31.270 10.588 9.039 1.00 39.09 89 PRO A O 1
ATOM 708 N N . SER A 1 90 ? 33.017 9.184 9.332 1.00 35.50 90 SER A N 1
ATOM 709 C CA . SER A 1 90 ? 33.736 9.341 8.064 1.00 35.50 90 SER A CA 1
ATOM 710 C C . SER A 1 90 ? 33.041 8.564 6.938 1.00 35.50 90 SER A C 1
ATOM 712 O O . SER A 1 90 ? 32.670 7.407 7.130 1.00 35.50 90 SER A O 1
ATOM 714 N N . TYR A 1 91 ? 32.899 9.176 5.758 1.00 38.94 91 TYR A N 1
ATOM 715 C CA . TYR A 1 91 ? 32.345 8.549 4.554 1.00 38.94 91 TYR A CA 1
ATOM 716 C C . TYR A 1 91 ? 33.457 7.930 3.707 1.00 38.94 91 TYR A C 1
ATOM 718 O O . TYR A 1 91 ? 34.219 8.667 3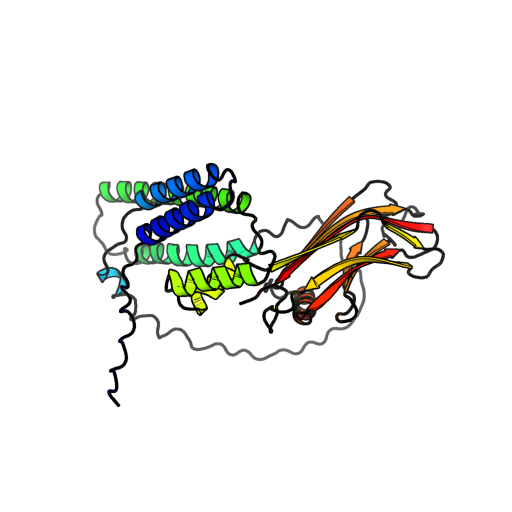.093 1.00 38.94 91 TYR A O 1
ATOM 726 N N . ASP A 1 92 ? 33.479 6.602 3.602 1.00 35.69 92 ASP A N 1
ATOM 727 C CA . ASP A 1 92 ? 34.119 5.892 2.493 1.00 35.69 92 ASP A CA 1
ATOM 728 C C . ASP A 1 92 ? 33.202 4.753 2.025 1.00 35.69 92 ASP A C 1
ATOM 730 O O . ASP A 1 92 ? 32.720 3.934 2.809 1.00 35.69 92 ASP A O 1
ATOM 734 N N . LEU A 1 93 ? 32.898 4.775 0.726 1.00 49.78 93 LEU A N 1
ATOM 735 C CA . LEU A 1 93 ? 31.970 3.884 0.035 1.00 49.78 93 LEU A CA 1
ATOM 736 C C . LEU A 1 93 ? 32.688 2.595 -0.390 1.00 49.78 93 LEU A C 1
ATOM 738 O O . LEU A 1 93 ? 33.375 2.577 -1.409 1.00 49.78 93 LEU A O 1
ATOM 742 N N . GLU A 1 94 ? 32.440 1.503 0.331 1.00 39.03 94 GLU A N 1
ATOM 743 C CA . GLU A 1 94 ? 32.617 0.131 -0.161 1.00 39.03 94 GLU A CA 1
ATOM 744 C C . GLU A 1 94 ? 31.276 -0.633 -0.118 1.00 39.03 94 GLU A C 1
ATOM 746 O O . GLU A 1 94 ? 30.409 -0.326 0.705 1.00 39.03 94 GLU A O 1
ATOM 751 N N . PRO A 1 95 ? 31.038 -1.581 -1.046 1.00 40.25 95 PRO A N 1
ATOM 752 C CA . PRO A 1 95 ? 29.699 -2.093 -1.333 1.00 40.25 95 PRO A CA 1
ATOM 753 C C . PRO A 1 95 ? 29.288 -3.202 -0.352 1.00 40.25 95 PRO A C 1
ATOM 755 O O . PRO A 1 95 ? 30.107 -4.079 -0.067 1.00 40.25 95 PRO A O 1
ATOM 758 N N . PRO A 1 96 ? 28.024 -3.276 0.110 1.00 51.12 96 PRO A N 1
ATOM 759 C CA . PRO A 1 96 ? 27.612 -4.410 0.914 1.00 51.12 96 PRO A CA 1
ATOM 760 C C . PRO A 1 96 ? 27.177 -5.586 0.027 1.00 51.12 96 PRO A C 1
ATOM 762 O O . PRO A 1 96 ? 26.351 -5.453 -0.874 1.00 51.12 96 PRO A O 1
ATOM 765 N N . TYR A 1 97 ? 27.837 -6.711 0.295 1.00 37.50 97 TYR A N 1
ATOM 766 C CA . TYR A 1 97 ? 27.350 -8.082 0.479 1.00 37.50 97 TYR A CA 1
ATOM 767 C C . TYR A 1 97 ? 26.055 -8.570 -0.199 1.00 37.50 97 TYR A C 1
ATOM 769 O O . TYR A 1 97 ? 25.017 -7.917 -0.253 1.00 37.50 97 TYR A O 1
ATOM 777 N N . GLU A 1 98 ? 26.150 -9.826 -0.640 1.00 38.56 98 GLU A N 1
ATOM 778 C CA . GLU A 1 98 ? 25.084 -10.697 -1.127 1.00 38.56 98 GLU A CA 1
ATOM 779 C C . GLU A 1 98 ? 23.856 -10.692 -0.202 1.00 38.56 98 GLU A C 1
ATOM 781 O O . GLU A 1 98 ? 23.924 -11.083 0.962 1.00 38.56 98 GLU A O 1
ATOM 786 N N . LEU A 1 99 ? 22.707 -10.282 -0.745 1.00 36.19 99 LEU A N 1
ATOM 787 C CA . LEU A 1 99 ? 21.409 -10.485 -0.111 1.00 36.19 99 LEU A CA 1
ATOM 788 C C . LEU A 1 99 ? 20.967 -11.934 -0.348 1.00 36.19 99 LEU A C 1
ATOM 790 O O . LEU A 1 99 ? 20.490 -12.281 -1.432 1.00 36.19 99 LEU A O 1
ATOM 794 N N . GLU A 1 100 ? 21.100 -12.774 0.677 1.00 41.84 100 GLU A N 1
ATOM 795 C CA . GLU A 1 100 ? 20.271 -13.972 0.800 1.00 41.84 100 GLU A CA 1
ATOM 796 C C . GLU A 1 100 ? 18.779 -13.575 0.850 1.00 41.84 100 GLU A C 1
ATOM 798 O O . GLU A 1 100 ? 18.437 -12.490 1.336 1.00 41.84 100 GLU A O 1
ATOM 803 N N . PRO A 1 101 ? 17.856 -14.418 0.351 1.00 33.91 101 PRO A N 1
ATOM 804 C CA . PRO A 1 101 ? 16.429 -14.129 0.408 1.00 33.91 101 PRO A CA 1
ATOM 805 C C . PRO A 1 101 ? 15.967 -13.970 1.864 1.00 33.91 101 PRO A C 1
ATOM 807 O O . PRO A 1 101 ? 15.931 -14.930 2.633 1.00 33.91 101 PRO A O 1
ATOM 810 N N . LEU A 1 102 ? 15.586 -12.741 2.224 1.00 35.59 102 LEU A N 1
ATOM 811 C CA . LEU A 1 102 ? 15.038 -12.401 3.535 1.00 35.59 102 LEU A CA 1
ATOM 812 C C . LEU A 1 102 ? 13.832 -13.300 3.875 1.00 35.59 102 LEU A C 1
ATOM 814 O O . LEU A 1 102 ? 12.919 -13.448 3.053 1.00 35.59 102 LEU A O 1
ATOM 818 N N . PRO A 1 103 ? 13.769 -13.870 5.091 1.00 35.28 103 PRO A N 1
ATOM 819 C CA . PRO A 1 103 ? 12.581 -14.570 5.550 1.00 35.28 103 PRO A CA 1
ATOM 820 C C . PRO A 1 103 ? 11.411 -13.585 5.693 1.00 35.28 103 PRO A C 1
ATOM 822 O O . PRO A 1 103 ? 11.563 -12.469 6.186 1.00 35.28 103 PRO A O 1
ATOM 825 N N . LEU A 1 104 ? 10.221 -14.021 5.269 1.00 35.38 104 LEU A N 1
ATOM 826 C CA . LEU A 1 104 ? 8.971 -13.255 5.327 1.00 35.38 104 LEU A CA 1
ATOM 827 C C . LEU A 1 104 ? 8.750 -12.613 6.719 1.00 35.38 104 LEU A C 1
ATOM 829 O O . LEU A 1 104 ? 8.689 -13.341 7.719 1.00 35.38 104 LEU A O 1
ATOM 833 N N . PRO A 1 105 ? 8.528 -11.287 6.818 1.00 38.56 105 PRO A N 1
ATOM 834 C CA . PRO A 1 105 ? 8.302 -10.613 8.090 1.00 38.56 105 PRO A CA 1
ATOM 835 C C . PRO A 1 105 ? 6.843 -10.812 8.526 1.00 38.56 105 PRO A C 1
ATOM 837 O O . PRO A 1 105 ? 5.977 -9.973 8.318 1.00 38.56 105 PRO A O 1
ATOM 840 N N . ARG A 1 106 ? 6.538 -11.967 9.130 1.00 38.19 106 ARG A N 1
ATOM 841 C CA . ARG A 1 106 ? 5.239 -12.245 9.785 1.00 38.19 106 ARG A CA 1
ATOM 842 C C . ARG A 1 106 ? 5.288 -12.156 11.319 1.00 38.19 106 ARG A C 1
ATOM 844 O O . ARG A 1 106 ? 4.361 -12.596 11.990 1.00 38.19 106 ARG A O 1
ATOM 851 N N . GLN A 1 107 ? 6.361 -11.620 11.907 1.00 42.06 107 GLN A N 1
ATOM 852 C CA . GLN A 1 107 ? 6.648 -11.829 13.337 1.00 42.06 107 GLN A CA 1
ATOM 853 C C . GLN A 1 107 ? 6.339 -10.654 14.289 1.00 42.06 107 GLN A C 1
ATOM 855 O O . GLN A 1 107 ? 6.430 -10.840 15.502 1.00 42.06 107 GLN A O 1
ATOM 860 N N . SER A 1 108 ? 5.960 -9.461 13.821 1.00 47.06 108 SER A N 1
ATOM 861 C CA . SER A 1 108 ? 5.859 -8.273 14.694 1.00 47.06 108 SER A CA 1
ATOM 862 C C . SER A 1 108 ? 4.587 -8.242 15.566 1.00 47.06 108 SER A C 1
ATOM 864 O O . SER A 1 108 ? 4.683 -8.067 16.784 1.00 47.06 108 SER A O 1
ATOM 866 N N . LEU A 1 109 ? 3.413 -8.522 14.988 1.00 42.91 109 LEU A N 1
ATOM 867 C CA . LEU A 1 109 ? 2.125 -8.648 15.699 1.00 42.91 109 LEU A CA 1
ATOM 868 C C . LEU A 1 109 ? 2.112 -9.819 16.688 1.00 42.91 109 LEU A C 1
ATOM 870 O O . LEU A 1 109 ? 1.657 -9.692 17.827 1.00 42.91 109 LEU A O 1
ATOM 874 N N . TRP A 1 110 ? 2.712 -10.943 16.293 1.00 41.19 110 TRP A N 1
ATOM 875 C CA . TRP A 1 110 ? 2.846 -12.135 17.129 1.00 41.19 110 TRP A CA 1
ATOM 876 C C . TRP A 1 110 ? 3.678 -11.876 18.385 1.00 41.19 110 TRP A C 1
ATOM 878 O O . TRP A 1 110 ? 3.359 -12.417 19.438 1.00 41.19 110 TRP A O 1
ATOM 888 N N . ARG A 1 111 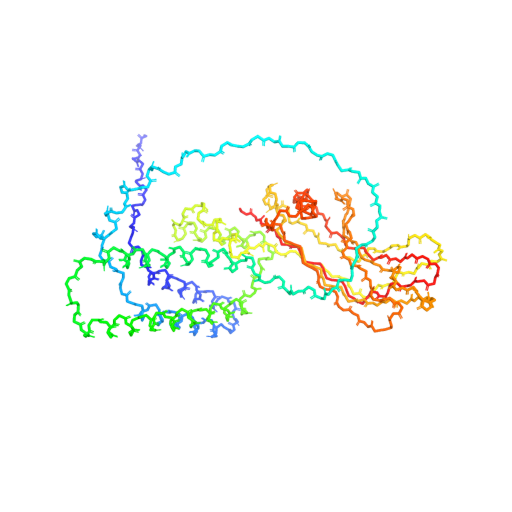? 4.705 -11.014 18.323 1.00 43.41 111 ARG A N 1
ATOM 889 C CA . ARG A 1 111 ? 5.518 -10.631 19.493 1.00 43.41 111 ARG A CA 1
ATOM 890 C C . ARG A 1 111 ? 4.781 -9.707 20.463 1.00 43.41 111 ARG A C 1
ATOM 892 O O . ARG A 1 111 ? 5.178 -9.666 21.627 1.00 43.41 111 ARG A O 1
ATOM 899 N N . ARG A 1 112 ? 3.761 -8.963 20.017 1.00 46.53 112 ARG A N 1
ATOM 900 C CA . ARG A 1 112 ? 2.930 -8.088 20.870 1.00 46.53 112 ARG A CA 1
ATOM 901 C C . ARG A 1 112 ? 1.786 -8.868 21.513 1.00 46.53 112 ARG A C 1
ATOM 903 O O . ARG A 1 112 ? 1.689 -8.858 22.735 1.00 46.53 112 ARG A O 1
ATOM 910 N N . PHE A 1 113 ? 1.050 -9.664 20.736 1.00 40.16 113 PHE A N 1
ATOM 911 C CA . PHE A 1 113 ? 0.032 -10.580 21.260 1.00 40.16 113 PHE A CA 1
ATOM 912 C C . PHE A 1 113 ? 0.639 -11.654 22.176 1.00 40.16 113 PHE A C 1
ATOM 914 O O . PHE A 1 113 ? 0.149 -11.843 23.281 1.00 40.16 113 PHE A O 1
ATOM 921 N N . ASN A 1 114 ? 1.786 -12.266 21.827 1.00 40.72 114 ASN A N 1
ATOM 922 C CA . ASN A 1 114 ? 2.516 -13.112 22.786 1.00 40.72 114 ASN A CA 1
ATOM 923 C C . ASN A 1 114 ? 3.000 -12.337 23.999 1.00 40.72 114 ASN A C 1
ATOM 925 O O . ASN A 1 114 ? 3.165 -12.941 25.043 1.00 40.72 114 ASN A O 1
ATOM 929 N N . ARG A 1 115 ? 3.300 -11.039 23.906 1.00 48.22 115 ARG A N 1
ATOM 930 C CA . ARG A 1 115 ? 3.696 -10.282 25.099 1.00 48.22 115 ARG A CA 1
ATOM 931 C C . ARG A 1 115 ? 2.522 -10.143 26.050 1.00 48.22 115 ARG A C 1
ATOM 933 O O . ARG A 1 115 ? 2.720 -10.355 27.236 1.00 48.22 115 ARG A O 1
ATOM 940 N N . VAL A 1 116 ? 1.337 -9.839 25.524 1.00 48.22 116 VAL A N 1
ATOM 941 C CA . VAL A 1 116 ? 0.086 -9.736 26.286 1.00 48.22 116 VAL A CA 1
ATOM 942 C C . VAL A 1 116 ? -0.316 -11.108 26.833 1.00 48.22 116 VAL A C 1
ATOM 944 O O . VAL A 1 116 ? -0.437 -11.255 28.043 1.00 48.22 116 VAL A O 1
ATOM 947 N N . MET A 1 117 ? -0.359 -12.143 25.992 1.00 41.91 117 MET A N 1
ATOM 948 C CA . MET A 1 117 ? -0.692 -13.512 26.398 1.00 41.91 117 MET A CA 1
ATOM 949 C C . MET A 1 117 ? 0.362 -14.144 27.310 1.00 41.91 117 MET A C 1
ATOM 951 O O . MET A 1 117 ? -0.004 -14.807 28.263 1.00 41.91 117 MET A O 1
ATOM 955 N N . ARG A 1 118 ? 1.668 -13.910 27.120 1.00 47.72 118 ARG A N 1
ATOM 956 C CA . ARG A 1 118 ? 2.710 -14.351 28.074 1.00 47.72 118 ARG A CA 1
ATOM 957 C C . ARG A 1 118 ? 2.751 -13.496 29.332 1.00 47.72 118 ARG A C 1
ATOM 959 O O . ARG A 1 118 ? 3.379 -13.909 30.295 1.00 47.72 118 ARG A O 1
ATOM 966 N N . ARG A 1 119 ? 2.187 -12.287 29.341 1.00 48.41 119 ARG A N 1
ATOM 967 C CA . ARG A 1 119 ? 2.012 -11.497 30.570 1.00 48.41 119 ARG A CA 1
ATOM 968 C C 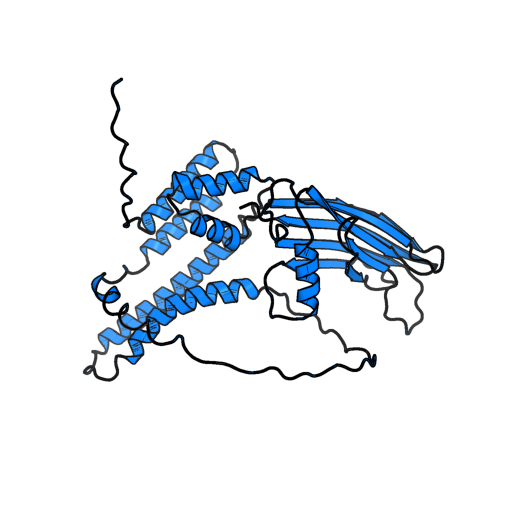. ARG A 1 119 ? 0.824 -12.053 31.350 1.00 48.41 119 ARG A C 1
ATOM 970 O O . ARG A 1 119 ? 0.990 -12.312 32.530 1.00 48.41 119 ARG A O 1
ATOM 977 N N . TRP A 1 120 ? -0.273 -12.365 30.663 1.00 42.75 120 TRP A N 1
ATOM 978 C CA . TRP A 1 120 ? -1.433 -13.088 31.191 1.00 42.75 120 TRP A CA 1
ATOM 979 C C . TRP A 1 120 ? -1.074 -14.506 31.686 1.00 42.75 120 TRP A C 1
ATOM 981 O O . TRP A 1 120 ? -1.458 -14.888 32.780 1.00 42.75 120 TRP A O 1
ATOM 991 N N . LEU A 1 121 ? -0.225 -15.246 30.965 1.00 40.97 121 LEU A N 1
ATOM 992 C CA . LEU A 1 121 ? 0.265 -16.571 31.374 1.00 40.97 121 LEU A CA 1
ATOM 993 C C . LEU A 1 121 ? 1.395 -16.509 32.421 1.00 40.97 121 LEU A C 1
ATOM 995 O O . LEU A 1 121 ? 1.480 -17.401 33.248 1.00 40.97 121 LEU A O 1
ATOM 999 N N . ARG A 1 122 ? 2.242 -15.465 32.468 1.00 46.44 122 ARG A N 1
ATOM 1000 C CA . ARG A 1 122 ? 3.237 -15.296 33.558 1.00 46.44 122 ARG A CA 1
ATOM 1001 C C . ARG A 1 122 ? 2.628 -14.834 34.878 1.00 46.44 122 ARG A C 1
ATOM 1003 O O . ARG A 1 122 ? 3.271 -15.001 35.909 1.00 46.44 122 ARG A O 1
ATOM 1010 N N . PHE A 1 123 ? 1.414 -14.281 34.858 1.00 44.44 123 PHE A N 1
ATOM 1011 C CA . PHE A 1 123 ? 0.593 -14.180 36.067 1.00 44.44 123 PHE A CA 1
ATOM 1012 C C . PHE A 1 123 ? 0.290 -15.572 36.649 1.00 44.44 123 PHE A C 1
ATOM 1014 O O . PHE A 1 123 ? 0.184 -15.686 37.857 1.00 44.44 123 PHE A O 1
ATOM 1021 N N . LYS A 1 124 ? 0.264 -16.622 35.814 1.00 42.03 124 LYS A N 1
ATOM 1022 C CA . LYS A 1 124 ? 0.061 -18.023 36.212 1.00 42.03 124 LYS A CA 1
ATOM 1023 C C . LYS A 1 124 ? 1.332 -18.691 36.776 1.00 42.03 124 LYS A C 1
ATOM 1025 O O . LYS A 1 124 ? 1.235 -19.451 37.726 1.00 42.03 124 LYS A O 1
ATOM 1030 N N . ASP A 1 125 ? 2.519 -18.375 36.238 1.00 42.69 125 ASP A N 1
ATOM 1031 C CA . ASP A 1 125 ? 3.798 -18.982 36.680 1.00 42.69 125 ASP A CA 1
ATOM 1032 C C . ASP A 1 125 ? 4.393 -18.338 37.949 1.00 42.69 125 ASP A C 1
ATOM 1034 O O . ASP A 1 125 ? 5.163 -18.972 38.673 1.00 42.69 125 ASP A O 1
ATOM 1038 N N . LYS A 1 126 ? 4.079 -17.065 38.240 1.00 43.12 126 LYS A N 1
ATOM 1039 C CA . LYS A 1 126 ? 4.602 -16.385 39.443 1.00 43.12 126 LYS A CA 1
ATOM 1040 C C . LYS A 1 126 ? 4.028 -16.936 40.752 1.00 43.12 126 LYS A C 1
ATOM 1042 O O . LYS A 1 126 ? 4.683 -16.779 41.780 1.00 43.12 126 LYS A O 1
ATOM 1047 N N . ASP A 1 127 ? 2.899 -17.637 40.693 1.00 46.66 127 ASP A N 1
ATOM 1048 C CA . ASP A 1 127 ? 2.337 -18.359 41.835 1.00 46.66 127 ASP A CA 1
ATOM 1049 C C . ASP A 1 127 ? 3.059 -19.689 42.107 1.00 46.66 127 ASP A C 1
ATOM 1051 O O . ASP A 1 127 ? 3.015 -20.179 43.230 1.00 46.66 127 ASP A O 1
ATOM 1055 N N . GLU A 1 128 ? 3.810 -20.255 41.151 1.00 47.56 128 GLU A N 1
ATOM 1056 C CA . GLU A 1 128 ? 4.513 -21.532 41.358 1.00 47.56 128 GLU A CA 1
ATOM 1057 C C . GLU A 1 128 ? 5.799 -21.389 42.190 1.00 47.56 128 GLU A C 1
ATOM 1059 O O . GLU A 1 128 ? 6.196 -22.320 42.889 1.00 47.56 128 GLU A O 1
ATOM 1064 N N . HIS A 1 129 ? 6.459 -20.223 42.163 1.00 46.72 129 HIS A N 1
ATOM 1065 C CA . HIS A 1 129 ? 7.715 -20.001 42.903 1.00 46.72 129 HIS A CA 1
ATOM 1066 C C . HIS A 1 129 ? 7.507 -19.530 44.353 1.00 46.72 129 HIS A C 1
ATOM 1068 O O . HIS A 1 129 ? 8.472 -19.452 45.112 1.00 46.72 129 HIS A O 1
ATOM 1074 N N . ALA A 1 130 ? 6.260 -19.277 44.764 1.00 46.59 130 ALA A N 1
ATOM 1075 C CA . ALA A 1 130 ? 5.893 -19.049 46.163 1.00 46.59 130 ALA A CA 1
ATOM 1076 C C . ALA A 1 130 ? 5.587 -20.360 46.929 1.00 46.59 130 ALA A C 1
ATOM 1078 O O . ALA A 1 130 ? 5.317 -20.329 48.128 1.00 46.59 130 ALA A O 1
ATOM 1079 N N . ILE A 1 131 ? 5.668 -21.524 46.269 1.00 46.88 131 ILE A N 1
ATOM 1080 C CA . ILE A 1 131 ? 5.310 -22.846 46.819 1.00 46.88 131 ILE A CA 1
ATOM 1081 C C . ILE A 1 131 ? 6.580 -23.653 47.155 1.00 46.88 131 ILE A C 1
ATOM 1083 O O . ILE A 1 131 ? 6.726 -24.810 46.769 1.00 46.88 131 ILE A O 1
ATOM 1087 N N . ALA A 1 132 ? 7.543 -23.048 47.854 1.00 45.09 132 ALA A N 1
ATOM 1088 C CA . ALA A 1 132 ? 8.738 -23.765 48.324 1.00 45.09 132 ALA A CA 1
ATOM 1089 C C . ALA A 1 132 ? 8.613 -24.309 49.763 1.00 45.09 132 ALA A C 1
ATOM 1091 O O . ALA A 1 132 ? 9.431 -25.134 50.155 1.00 45.09 132 ALA A O 1
ATOM 1092 N N . ASP A 1 133 ? 7.573 -23.924 50.517 1.00 46.72 133 ASP A N 1
ATOM 1093 C CA . ASP A 1 133 ? 7.434 -24.266 51.948 1.00 46.72 133 ASP A CA 1
ATOM 1094 C C . ASP A 1 133 ? 6.131 -25.006 52.332 1.00 46.72 133 ASP A C 1
ATOM 1096 O O . ASP A 1 133 ? 5.803 -25.118 53.513 1.00 46.72 133 ASP A O 1
ATOM 1100 N N . TYR A 1 134 ? 5.383 -25.572 51.373 1.00 42.16 134 TYR A N 1
ATOM 1101 C CA . TYR A 1 134 ? 4.160 -26.335 51.685 1.00 42.16 134 TYR A CA 1
ATOM 1102 C C . TYR A 1 134 ? 4.375 -27.864 51.742 1.00 42.16 134 TYR A C 1
ATOM 1104 O O . TYR A 1 134 ? 5.146 -28.430 50.962 1.00 42.16 134 TYR A O 1
ATOM 1112 N N . PRO A 1 135 ? 3.693 -28.568 52.673 1.00 52.53 135 PRO A N 1
ATOM 1113 C CA . PRO A 1 135 ? 3.891 -29.987 52.937 1.00 52.53 135 PRO A CA 1
ATOM 1114 C C . PRO A 1 135 ? 3.441 -30.857 51.758 1.00 52.53 135 PRO A C 1
ATOM 1116 O O . PRO A 1 135 ? 2.551 -30.479 51.002 1.00 52.53 135 PRO A O 1
ATOM 1119 N N . ARG A 1 136 ? 4.053 -32.051 51.653 1.00 53.03 136 ARG A N 1
ATOM 1120 C CA . ARG A 1 136 ? 3.799 -33.122 50.665 1.00 53.03 136 ARG A CA 1
ATOM 1121 C C . ARG A 1 136 ? 2.383 -33.080 50.077 1.00 53.03 136 ARG A C 1
ATOM 1123 O O . ARG A 1 136 ? 1.452 -33.672 50.624 1.00 53.03 136 ARG A O 1
ATOM 1130 N N . VAL A 1 137 ? 2.255 -32.435 48.922 1.00 55.41 137 VAL A N 1
ATOM 1131 C CA . VAL A 1 137 ? 1.042 -32.470 48.109 1.00 55.41 137 VAL A CA 1
ATOM 1132 C C . VAL A 1 137 ? 0.838 -33.908 47.626 1.00 55.41 137 VAL A C 1
ATOM 1134 O O . VAL A 1 137 ? 1.764 -34.563 47.144 1.00 55.41 137 VAL A O 1
ATOM 1137 N N . SER A 1 138 ? -0.381 -34.420 47.799 1.00 63.91 138 SER A N 1
ATOM 1138 C CA . SER A 1 138 ? -0.788 -35.746 47.331 1.00 63.91 138 SER A CA 1
ATOM 1139 C C . SER A 1 138 ? -0.495 -35.917 45.834 1.00 63.91 138 SER A C 1
ATOM 1141 O O . SER A 1 138 ? -0.841 -35.054 45.027 1.00 63.91 138 SER A O 1
ATOM 1143 N N . TYR A 1 139 ? 0.050 -37.075 45.445 1.00 58.62 139 TYR A N 1
ATOM 1144 C CA . TYR A 1 139 ? 0.275 -37.475 44.044 1.00 58.62 139 TYR A CA 1
ATOM 1145 C C . TYR A 1 139 ? -0.983 -37.352 43.157 1.00 58.62 139 TYR A C 1
ATOM 1147 O O . TYR A 1 139 ? -0.868 -37.231 41.937 1.00 58.62 139 TYR A O 1
ATOM 1155 N N . SER A 1 140 ? -2.186 -37.361 43.746 1.00 63.88 140 SER A N 1
ATOM 1156 C CA . SER A 1 140 ? -3.442 -37.134 43.021 1.00 63.88 140 SER A CA 1
ATOM 1157 C C . SER A 1 140 ? -3.622 -35.688 42.537 1.00 63.88 140 SER A C 1
ATOM 1159 O O . SER A 1 140 ? -4.203 -35.484 41.473 1.00 63.88 140 SER A O 1
ATOM 1161 N N . GLY A 1 141 ? -3.093 -34.693 43.259 1.00 67.00 141 GLY A N 1
ATOM 1162 C CA . GLY A 1 141 ? -3.179 -33.276 42.881 1.00 67.00 141 GLY A CA 1
ATOM 1163 C C . GLY A 1 141 ? -2.298 -32.933 41.678 1.00 67.00 141 GLY A C 1
ATOM 1164 O O . GLY A 1 141 ? -2.739 -32.247 40.762 1.00 67.00 141 GLY A O 1
ATOM 1165 N N . LEU A 1 142 ? -1.092 -33.508 41.624 1.00 66.00 142 LEU A N 1
ATOM 1166 C CA . LEU A 1 142 ? -0.146 -33.336 40.513 1.00 66.00 142 LEU A CA 1
ATOM 1167 C C . LEU A 1 142 ? -0.685 -33.876 39.180 1.00 66.00 142 LEU A C 1
ATOM 1169 O O . LEU A 1 142 ? -0.506 -33.242 38.143 1.00 66.00 142 LEU A O 1
ATOM 1173 N N . ARG A 1 143 ? -1.390 -35.016 39.195 1.00 67.19 143 ARG A N 1
ATOM 1174 C CA . ARG A 1 143 ? -2.021 -35.565 37.981 1.00 67.19 143 ARG A CA 1
ATOM 1175 C C . ARG A 1 143 ? -3.172 -34.700 37.473 1.00 67.19 143 ARG A C 1
ATOM 1177 O O . ARG A 1 143 ? -3.322 -34.568 36.262 1.00 67.19 143 ARG A O 1
ATOM 1184 N N . LYS A 1 144 ? -3.960 -34.111 38.378 1.00 72.25 144 LYS A N 1
ATOM 1185 C CA . LYS A 1 144 ? -5.045 -33.197 38.003 1.00 72.25 144 LYS A CA 1
ATOM 1186 C C . LYS A 1 144 ? -4.481 -31.918 37.372 1.00 72.25 144 LYS A C 1
ATOM 1188 O O . LYS A 1 144 ? -4.854 -31.598 36.254 1.00 72.25 144 LYS A O 1
ATOM 1193 N N . ALA A 1 145 ? -3.476 -31.302 37.997 1.00 66.81 145 ALA A N 1
ATOM 1194 C CA . ALA A 1 145 ? -2.814 -30.112 37.458 1.00 66.81 145 ALA A CA 1
ATOM 1195 C C . ALA A 1 145 ? -2.173 -30.349 36.074 1.00 66.81 145 ALA A C 1
ATOM 1197 O O . ALA A 1 145 ? -2.316 -29.526 35.175 1.00 66.81 145 ALA A O 1
ATOM 1198 N N . GLN A 1 146 ? -1.516 -31.496 35.860 1.00 67.19 146 GLN A N 1
ATOM 1199 C CA . GLN A 1 146 ? -0.960 -31.851 34.545 1.00 67.19 146 GLN A CA 1
ATOM 1200 C C . GLN A 1 146 ? -2.042 -32.065 33.478 1.00 67.19 146 GLN A C 1
ATOM 1202 O O . GLN A 1 146 ? -1.853 -31.656 32.331 1.00 67.19 146 GLN A O 1
ATOM 1207 N N . SER A 1 147 ? -3.173 -32.674 33.851 1.00 74.88 147 SER A N 1
ATOM 1208 C CA . SER A 1 147 ? -4.334 -32.814 32.968 1.00 74.88 147 SER A CA 1
ATOM 1209 C C . SER A 1 147 ? -4.896 -31.445 32.582 1.00 74.88 147 SER A C 1
ATOM 1211 O O . SER A 1 147 ? -5.133 -31.196 31.405 1.00 74.88 147 SER A O 1
ATOM 1213 N N . ASP A 1 148 ? -5.035 -30.535 33.546 1.00 72.38 148 ASP A N 1
ATOM 1214 C CA . ASP A 1 148 ? -5.589 -29.195 33.327 1.00 72.38 148 ASP A CA 1
ATOM 1215 C C . ASP A 1 148 ? -4.672 -28.331 32.435 1.00 72.38 148 ASP A C 1
ATOM 1217 O O . ASP A 1 148 ? -5.147 -27.584 31.576 1.00 72.38 148 ASP A O 1
ATOM 1221 N N . ILE A 1 149 ? -3.346 -28.474 32.568 1.00 73.62 149 ILE A N 1
ATOM 1222 C CA . ILE A 1 149 ? -2.362 -27.808 31.696 1.00 73.62 149 ILE A CA 1
ATOM 1223 C C . ILE A 1 149 ? -2.465 -28.312 30.251 1.00 73.62 149 ILE A C 1
ATOM 1225 O O . ILE A 1 149 ? -2.407 -27.507 29.318 1.00 73.62 149 ILE A O 1
ATOM 1229 N N . HIS A 1 150 ? -2.619 -29.624 30.052 1.00 71.88 150 HIS A N 1
ATOM 1230 C CA . HIS A 1 150 ? -2.746 -30.197 28.712 1.00 71.88 150 HIS A CA 1
ATOM 1231 C C . HIS A 1 150 ? -4.033 -29.722 28.027 1.00 71.88 150 HIS A C 1
ATOM 1233 O O . HIS A 1 150 ? -3.969 -29.203 26.914 1.00 71.88 150 HIS A O 1
ATOM 1239 N N . THR A 1 151 ? -5.164 -29.757 28.741 1.00 77.25 151 THR A N 1
ATOM 1240 C CA . THR A 1 151 ? -6.449 -29.233 28.255 1.00 77.25 151 THR A CA 1
ATOM 1241 C C . THR A 1 151 ? -6.357 -27.745 27.903 1.00 77.25 151 THR A C 1
ATOM 1243 O O . THR A 1 151 ? -6.822 -27.325 26.847 1.00 77.25 151 THR A O 1
ATOM 1246 N N . SER A 1 152 ? -5.694 -26.934 28.736 1.00 74.56 152 SER A N 1
ATOM 1247 C CA . SER A 1 152 ? -5.513 -25.500 28.471 1.00 74.56 152 SER A CA 1
ATOM 1248 C C . SER A 1 152 ? -4.693 -25.224 27.207 1.00 74.56 152 SER A C 1
ATOM 1250 O O . SER A 1 152 ? -4.961 -24.238 26.517 1.00 74.56 152 SER A O 1
ATOM 1252 N N . ARG A 1 153 ? -3.697 -26.064 26.902 1.00 77.94 153 ARG A N 1
ATOM 1253 C CA . ARG A 1 153 ? -2.878 -25.933 25.692 1.00 77.94 153 ARG A CA 1
ATOM 1254 C C . ARG A 1 153 ? -3.665 -26.313 24.441 1.00 77.94 153 ARG A C 1
ATOM 1256 O O . ARG A 1 153 ? -3.643 -25.558 23.476 1.00 77.94 153 ARG A O 1
ATOM 1263 N N . ASP A 1 154 ? -4.416 -27.407 24.499 1.00 80.12 154 ASP A N 1
ATOM 1264 C CA . ASP A 1 154 ? -5.257 -27.856 23.387 1.00 80.12 154 ASP A CA 1
ATOM 1265 C C . ASP A 1 154 ? -6.351 -26.832 23.047 1.00 80.12 154 ASP A C 1
ATOM 1267 O O . ASP A 1 154 ? -6.618 -26.569 21.874 1.00 80.12 154 ASP A O 1
ATOM 1271 N N . VAL A 1 155 ? -6.959 -26.203 24.060 1.00 74.19 155 VAL A N 1
ATOM 1272 C CA . VAL A 1 155 ? -7.931 -25.118 23.849 1.00 74.19 155 VAL A CA 1
ATOM 1273 C C . VAL A 1 155 ? -7.261 -23.896 23.216 1.00 74.19 155 VAL A C 1
ATOM 1275 O O . VAL A 1 155 ? -7.812 -23.315 22.281 1.00 74.19 155 VAL A O 1
ATOM 1278 N N . ALA A 1 156 ? -6.058 -23.521 23.661 1.00 70.69 156 ALA A N 1
ATOM 1279 C CA . ALA A 1 156 ? -5.319 -22.407 23.070 1.00 70.69 156 ALA A CA 1
ATOM 1280 C C . ALA A 1 156 ? -4.959 -22.665 21.597 1.00 70.69 156 ALA A C 1
ATOM 1282 O O . ALA A 1 156 ? -5.121 -21.767 20.769 1.00 70.69 156 ALA A O 1
ATOM 1283 N N . ASP A 1 157 ? -4.525 -23.880 21.259 1.00 79.31 157 ASP A N 1
ATOM 1284 C CA . ASP A 1 157 ? -4.176 -24.265 19.889 1.00 79.31 157 ASP A CA 1
ATOM 1285 C C . ASP A 1 157 ? -5.419 -24.279 18.976 1.00 79.31 157 ASP A C 1
ATOM 1287 O O . ASP A 1 157 ? -5.380 -23.719 17.877 1.00 79.31 157 ASP A O 1
ATOM 1291 N N . LYS A 1 158 ? -6.563 -24.791 19.455 1.00 77.06 158 LYS A N 1
ATOM 1292 C CA . LYS A 1 158 ? -7.847 -24.722 18.727 1.00 77.06 158 LYS A CA 1
ATOM 1293 C C . LYS A 1 158 ? -8.340 -23.290 18.529 1.00 77.06 158 LYS A C 1
ATOM 1295 O O . LYS A 1 158 ? -8.781 -22.932 17.438 1.00 77.06 158 LYS A O 1
ATOM 1300 N N . LEU A 1 159 ? -8.240 -22.441 19.553 1.00 68.81 159 LEU A N 1
ATOM 1301 C CA . LEU A 1 159 ? -8.576 -21.020 19.427 1.00 68.81 159 LEU A CA 1
ATOM 1302 C C . LEU A 1 159 ? -7.663 -20.324 18.412 1.00 68.81 159 LEU A C 1
ATOM 1304 O O . LEU A 1 159 ? -8.141 -19.513 17.622 1.00 68.81 159 LEU A O 1
ATOM 1308 N N . GLN A 1 160 ? -6.369 -20.656 18.379 1.00 72.50 160 GLN A N 1
ATOM 1309 C CA . GLN A 1 160 ? -5.454 -20.145 17.355 1.00 72.50 160 GLN A CA 1
ATOM 1310 C C . GLN A 1 160 ? -5.859 -20.587 15.947 1.00 72.50 160 GLN A C 1
ATOM 1312 O O . GLN A 1 160 ? -5.841 -19.766 15.028 1.00 72.50 160 GLN A O 1
ATOM 1317 N N . GLU A 1 161 ? -6.255 -21.845 15.769 1.00 79.50 161 GLU A N 1
ATOM 1318 C CA . GLU A 1 161 ? -6.740 -22.357 14.486 1.00 79.50 161 GLU A CA 1
ATOM 1319 C C . GLU A 1 161 ? -8.005 -21.621 14.024 1.00 79.50 161 GLU A C 1
ATOM 1321 O O . GLU A 1 161 ? -8.073 -21.161 12.880 1.00 79.50 161 GLU A O 1
ATOM 1326 N N . ILE A 1 162 ? -8.973 -21.419 14.919 1.00 71.31 162 ILE A N 1
ATOM 1327 C CA . ILE A 1 162 ? -10.213 -20.697 14.614 1.00 71.31 162 ILE A CA 1
ATOM 1328 C C . ILE A 1 162 ? -9.928 -19.230 14.300 1.00 71.31 162 ILE A C 1
ATOM 1330 O O . ILE A 1 162 ? -10.413 -18.723 13.292 1.00 71.31 162 ILE A O 1
ATOM 1334 N N . ILE A 1 163 ? -9.100 -18.550 15.096 1.00 69.81 163 ILE A N 1
ATOM 1335 C CA . ILE A 1 163 ? -8.698 -17.160 14.836 1.00 69.81 163 ILE A CA 1
ATOM 1336 C C . ILE A 1 163 ? -7.980 -17.055 13.488 1.00 69.81 163 ILE A C 1
ATOM 1338 O O . ILE A 1 163 ? -8.240 -16.128 12.724 1.00 69.81 163 ILE A O 1
ATOM 1342 N N . SER A 1 164 ? -7.086 -17.992 13.167 1.00 71.75 164 SER A N 1
ATOM 1343 C CA . SER A 1 164 ? -6.398 -18.040 11.873 1.00 71.75 164 SER A CA 1
ATOM 1344 C C . SER A 1 164 ? -7.388 -18.235 10.721 1.00 71.75 164 SER A C 1
ATOM 1346 O O . SER A 1 164 ? -7.323 -17.529 9.711 1.00 71.75 164 SER A O 1
ATOM 1348 N N . THR A 1 165 ? -8.354 -19.135 10.902 1.00 75.38 165 THR A N 1
ATOM 1349 C CA . THR A 1 165 ? -9.408 -19.420 9.925 1.00 75.38 165 THR A CA 1
ATOM 1350 C C . THR A 1 165 ? -10.299 -18.198 9.717 1.00 75.38 165 THR A C 1
ATOM 1352 O O . THR A 1 165 ? -10.481 -17.770 8.578 1.00 75.38 165 THR A O 1
ATOM 1355 N N . LEU A 1 166 ? -10.759 -17.558 10.792 1.00 66.44 166 LEU A N 1
ATOM 1356 C CA . LEU A 1 166 ? -11.538 -16.321 10.751 1.00 66.44 166 LEU A CA 1
ATOM 1357 C C . LEU A 1 166 ? -10.759 -15.180 10.100 1.00 66.44 166 LEU A C 1
ATOM 1359 O O . LEU A 1 166 ? -11.303 -14.491 9.249 1.00 66.44 166 LEU A O 1
ATOM 1363 N N . LYS A 1 167 ? -9.467 -15.014 10.399 1.00 65.38 167 LYS A N 1
ATOM 1364 C CA . LYS A 1 167 ? -8.606 -14.030 9.715 1.00 65.38 167 LYS A CA 1
ATOM 1365 C C . LYS A 1 167 ? -8.450 -14.323 8.226 1.00 65.38 167 LYS A C 1
ATOM 1367 O O . LYS A 1 167 ? -8.279 -13.410 7.418 1.00 65.38 167 LYS A O 1
ATOM 1372 N N . SER A 1 168 ? -8.463 -15.597 7.844 1.00 67.00 168 SER A N 1
ATOM 1373 C CA . SER A 1 168 ? -8.400 -15.991 6.439 1.00 67.00 168 SER A CA 1
ATOM 1374 C C . SER A 1 168 ? -9.725 -15.748 5.708 1.00 67.00 168 SER A C 1
ATOM 1376 O O . SER A 1 168 ? -9.688 -15.340 4.547 1.00 67.00 168 SER A O 1
ATOM 1378 N N . ALA A 1 169 ? -10.856 -15.931 6.400 1.00 68.69 169 ALA A N 1
ATOM 1379 C CA . ALA A 1 169 ? -12.212 -15.791 5.875 1.00 68.69 169 ALA A CA 1
ATOM 1380 C C . ALA A 1 169 ? -12.695 -14.328 5.856 1.00 68.69 169 ALA A C 1
ATOM 1382 O O . ALA A 1 169 ? -13.206 -13.852 4.846 1.00 68.69 169 ALA A O 1
ATOM 1383 N N . CYS A 1 170 ? -12.459 -13.580 6.932 1.00 56.31 170 CYS A N 1
ATOM 1384 C CA . CYS A 1 170 ? -12.841 -12.181 7.100 1.00 56.31 170 CYS A CA 1
ATOM 1385 C C . CYS A 1 170 ? -11.672 -11.252 6.773 1.00 56.31 170 CYS A C 1
ATOM 1387 O O . CYS A 1 170 ? -11.150 -10.545 7.629 1.00 56.31 170 CYS A O 1
ATOM 1389 N N . ARG A 1 171 ? -11.278 -11.202 5.497 1.00 65.00 171 ARG A N 1
ATOM 1390 C CA . ARG A 1 171 ? -10.435 -10.106 4.979 1.00 65.00 171 ARG A CA 1
ATOM 1391 C C . ARG A 1 171 ? -11.286 -8.909 4.566 1.00 65.00 171 ARG A C 1
ATOM 1393 O O . ARG A 1 171 ? -11.071 -8.337 3.493 1.00 65.00 171 ARG A O 1
ATOM 1400 N N . TYR A 1 172 ? -12.292 -8.575 5.370 1.00 79.56 172 TYR A N 1
ATOM 1401 C CA . TYR A 1 172 ? -13.015 -7.335 5.159 1.00 79.56 172 TYR A CA 1
ATOM 1402 C C . TYR A 1 172 ? -12.077 -6.191 5.527 1.00 79.56 172 TYR A C 1
ATOM 1404 O O . TYR A 1 172 ? -11.641 -6.082 6.668 1.00 79.56 172 TYR A O 1
ATOM 1412 N N . ALA A 1 173 ? -11.733 -5.382 4.534 1.00 83.38 173 ALA A N 1
ATOM 1413 C CA . ALA A 1 173 ? -11.076 -4.108 4.752 1.00 83.38 173 ALA A CA 1
ATOM 1414 C C . ALA A 1 173 ? -12.128 -3.026 4.478 1.00 83.38 173 ALA A C 1
ATOM 1416 O O . ALA A 1 173 ? -12.688 -3.051 3.370 1.00 83.38 173 ALA A O 1
ATOM 1417 N N . PRO A 1 174 ? -12.391 -2.123 5.440 1.00 89.56 174 PRO A N 1
ATOM 1418 C CA . PRO A 1 174 ? -13.259 -0.966 5.246 1.00 89.56 174 PRO A CA 1
ATOM 1419 C C . PRO A 1 174 ? -12.943 -0.261 3.935 1.00 89.56 174 PRO A C 1
ATOM 1421 O O . PRO A 1 174 ? -11.772 -0.024 3.614 1.00 89.56 174 PRO A O 1
ATOM 1424 N N . ARG A 1 175 ? -13.972 0.020 3.136 1.00 85.81 175 ARG A N 1
ATOM 1425 C CA . ARG A 1 175 ? -13.781 0.686 1.835 1.00 85.81 175 ARG A CA 1
ATOM 1426 C C . ARG A 1 175 ? -13.921 2.191 1.942 1.00 85.81 175 ARG A C 1
ATOM 1428 O O . ARG A 1 175 ? -13.325 2.910 1.143 1.00 85.81 175 ARG A O 1
ATOM 1435 N N . ASP A 1 176 ? -14.667 2.643 2.934 1.00 91.31 176 ASP A N 1
ATOM 1436 C CA . ASP A 1 176 ? -14.877 4.042 3.236 1.00 91.31 176 ASP A CA 1
ATOM 1437 C C . ASP A 1 176 ? -14.723 4.303 4.736 1.00 91.31 176 ASP A C 1
ATOM 1439 O O . ASP A 1 176 ? -14.496 3.404 5.548 1.00 91.31 176 ASP A O 1
ATOM 1443 N N . VAL A 1 177 ? -14.761 5.586 5.076 1.00 92.12 177 VAL A N 1
ATOM 1444 C CA . VAL A 1 177 ? -14.610 6.070 6.448 1.00 92.12 177 VAL A CA 1
ATOM 1445 C C . VAL A 1 177 ? -15.855 5.762 7.282 1.00 92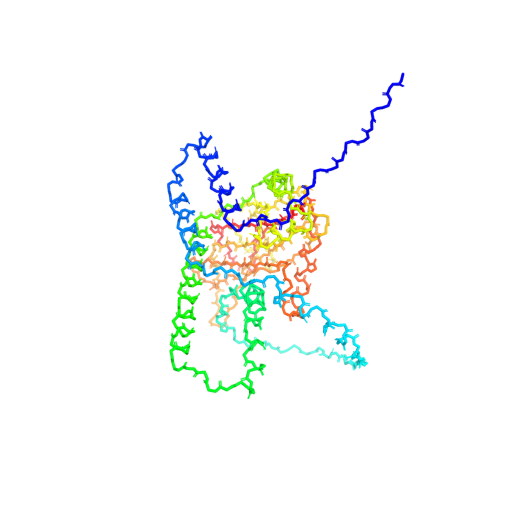.12 177 VAL A C 1
ATOM 1447 O O . VAL A 1 177 ? -15.734 5.560 8.490 1.00 92.12 177 VAL A O 1
ATOM 1450 N N . ASP A 1 178 ? -17.028 5.687 6.652 1.00 92.69 178 ASP A N 1
ATOM 1451 C CA . ASP A 1 178 ? -18.300 5.479 7.339 1.00 92.69 178 ASP A CA 1
ATOM 1452 C C . ASP A 1 178 ? -18.365 4.078 7.955 1.00 92.69 178 ASP A C 1
ATOM 1454 O O . ASP A 1 178 ? -18.822 3.947 9.087 1.00 92.69 178 ASP A O 1
ATOM 1458 N N . ASP A 1 179 ? -17.801 3.061 7.297 1.00 93.25 179 ASP A N 1
ATOM 1459 C CA . ASP A 1 179 ? -17.622 1.713 7.854 1.00 93.25 179 ASP A CA 1
ATOM 1460 C C . ASP A 1 179 ? -16.870 1.731 9.200 1.00 93.25 179 ASP A C 1
ATOM 1462 O O . ASP A 1 179 ? -17.257 1.068 10.171 1.00 93.25 179 ASP A O 1
ATOM 1466 N N . VAL A 1 180 ? -15.773 2.495 9.272 1.00 93.81 180 VAL A N 1
ATOM 1467 C CA . VAL A 1 180 ? -14.931 2.578 10.477 1.00 93.81 180 VAL A CA 1
ATOM 1468 C C . VAL A 1 180 ? -15.649 3.350 11.578 1.00 93.81 180 VAL A C 1
ATOM 1470 O O . VAL A 1 180 ? -15.647 2.909 12.724 1.00 93.81 180 VAL A O 1
ATOM 1473 N N . LEU A 1 181 ? -16.300 4.464 11.234 1.00 93.31 181 LEU A N 1
ATOM 1474 C CA . LEU A 1 181 ? -17.072 5.266 12.186 1.00 93.31 181 LEU A CA 1
ATOM 1475 C C . LEU A 1 181 ? -18.301 4.514 12.703 1.00 93.31 181 LEU A C 1
ATOM 1477 O O . LEU A 1 181 ? -18.636 4.614 13.879 1.00 93.31 181 LEU A O 1
ATOM 1481 N N . GLN A 1 182 ? -18.967 3.735 11.852 1.00 94.12 182 GLN A N 1
ATOM 1482 C CA . GLN A 1 182 ? -20.082 2.893 12.266 1.00 94.12 182 GLN A CA 1
ATOM 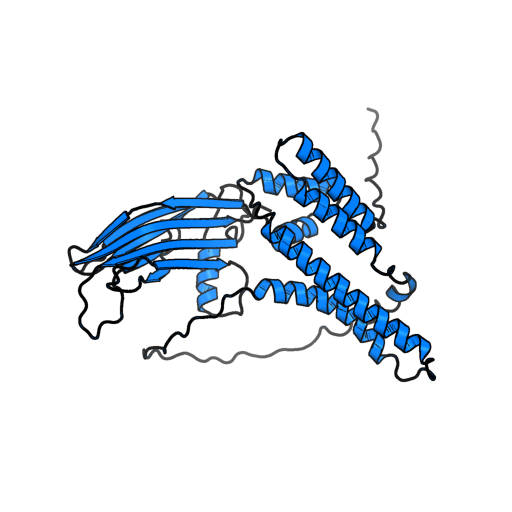1483 C C . GLN A 1 182 ? -19.605 1.796 13.218 1.00 94.12 182 GLN A C 1
ATOM 1485 O O . GLN A 1 182 ? -20.239 1.555 14.241 1.00 94.12 182 GLN A O 1
ATOM 1490 N N . THR A 1 183 ? -18.460 1.177 12.926 1.00 94.44 183 THR A N 1
ATOM 1491 C CA . THR A 1 183 ? -17.840 0.197 13.827 1.00 94.44 183 THR A CA 1
ATOM 1492 C C . THR A 1 183 ? -17.460 0.835 15.164 1.00 94.44 183 THR A C 1
ATOM 1494 O O . THR A 1 183 ? -17.735 0.260 16.213 1.00 94.44 183 THR A O 1
ATOM 1497 N N . GLU A 1 184 ? -16.884 2.041 15.151 1.00 95.38 184 GLU A N 1
ATOM 1498 C CA . GLU A 1 184 ? -16.593 2.805 16.368 1.00 95.38 184 GLU A CA 1
ATOM 1499 C C . GLU A 1 184 ? -17.865 3.063 17.185 1.00 95.38 184 GLU A C 1
ATOM 1501 O O . GLU A 1 184 ? -17.865 2.796 18.385 1.00 95.38 184 GLU A O 1
ATOM 1506 N N . ARG A 1 185 ? -18.952 3.528 16.550 1.00 95.38 185 ARG A N 1
ATOM 1507 C CA . ARG A 1 185 ? -20.241 3.767 17.220 1.00 95.38 185 ARG A CA 1
ATOM 1508 C C . ARG A 1 185 ? -20.815 2.501 17.828 1.00 95.38 185 ARG A C 1
ATOM 1510 O O . ARG A 1 185 ? -21.195 2.539 18.985 1.00 95.38 185 ARG A O 1
ATOM 1517 N N . ILE A 1 186 ? -20.824 1.382 17.106 1.00 93.19 186 ILE A N 1
ATOM 1518 C CA . ILE A 1 186 ? -21.314 0.107 17.651 1.00 93.19 186 ILE A CA 1
ATOM 1519 C C . ILE A 1 186 ? -20.501 -0.271 18.895 1.00 93.19 186 ILE A C 1
ATOM 1521 O O . ILE A 1 186 ? -21.058 -0.561 19.948 1.00 93.19 186 ILE A O 1
ATOM 1525 N N . LEU A 1 187 ? -19.169 -0.221 18.811 1.00 91.25 187 LEU A N 1
ATOM 1526 C CA . LEU A 1 187 ? -18.302 -0.567 19.939 1.00 91.25 187 LEU A CA 1
ATOM 1527 C C . LEU A 1 187 ? -18.460 0.399 21.127 1.00 91.25 187 LEU A C 1
ATOM 1529 O O . LEU A 1 187 ? -18.361 -0.025 22.274 1.00 91.25 187 LEU A O 1
ATOM 1533 N N . ASN A 1 188 ? -18.691 1.684 20.871 1.00 94.94 188 ASN A N 1
ATOM 1534 C CA . ASN A 1 188 ? -18.786 2.707 21.908 1.00 94.94 188 ASN A CA 1
ATOM 1535 C C . ASN A 1 188 ? -20.195 2.799 22.515 1.00 94.94 188 ASN A C 1
ATOM 1537 O O . ASN A 1 188 ? -20.362 2.665 23.722 1.00 94.94 188 ASN A O 1
ATOM 1541 N N . GLU A 1 189 ? -21.205 2.997 21.671 1.00 95.38 189 GLU A N 1
ATOM 1542 C CA . GLU A 1 189 ? -22.592 3.268 22.053 1.00 95.38 189 GLU A CA 1
ATOM 1543 C C . GLU A 1 189 ? -23.357 1.977 22.368 1.00 95.38 189 GLU A C 1
ATOM 1545 O O . GLU A 1 189 ? -23.993 1.896 23.418 1.00 95.38 189 GLU A O 1
ATOM 1550 N N . ASP A 1 190 ? -23.258 0.948 21.516 1.00 92.56 190 ASP A N 1
ATOM 1551 C CA . ASP A 1 190 ? -24.039 -0.287 21.698 1.00 92.56 190 ASP A CA 1
ATOM 1552 C C . ASP A 1 190 ? -23.376 -1.248 22.692 1.00 92.56 190 ASP A C 1
ATOM 1554 O O . ASP A 1 190 ? -24.063 -1.963 23.426 1.00 92.56 190 ASP A O 1
ATOM 1558 N N . LEU A 1 191 ? -22.037 -1.286 22.713 1.00 90.56 191 LEU A N 1
ATOM 1559 C CA . LEU A 1 191 ? -21.272 -2.151 23.619 1.00 90.56 191 LEU A CA 1
ATOM 1560 C C . LEU A 1 191 ? -20.760 -1.434 24.875 1.00 90.56 191 LEU A C 1
ATOM 1562 O O . LEU A 1 191 ? -20.175 -2.081 25.742 1.00 90.56 191 LEU A O 1
ATOM 1566 N N . GLY A 1 192 ? -20.950 -0.116 24.981 1.00 92.38 192 GLY A N 1
ATOM 1567 C CA . GLY A 1 192 ? -20.553 0.670 26.151 1.00 92.38 192 GLY A CA 1
ATOM 1568 C C . GLY A 1 192 ? -19.040 0.772 26.375 1.00 92.38 192 GLY A C 1
ATOM 1569 O O . GLY A 1 192 ? -18.610 1.089 27.487 1.00 92.38 192 GLY A O 1
ATOM 1570 N N . LEU A 1 193 ? -18.203 0.477 25.372 1.00 92.00 193 LEU A N 1
ATOM 1571 C CA . LEU A 1 193 ? -16.752 0.504 25.550 1.00 92.00 193 LEU A CA 1
ATOM 1572 C C . LEU A 1 193 ? -16.224 1.950 25.556 1.00 92.00 193 LEU A C 1
ATOM 1574 O O . LEU A 1 193 ? -16.565 2.738 24.672 1.00 92.00 193 LEU A O 1
ATOM 1578 N N . PRO A 1 194 ? -15.306 2.309 26.474 1.00 95.69 194 PRO A N 1
ATOM 1579 C CA . PRO A 1 194 ? -14.660 3.618 26.449 1.00 95.69 194 PRO A CA 1
ATOM 1580 C C . PRO A 1 194 ? -13.911 3.862 25.132 1.00 95.69 194 PRO A C 1
ATOM 1582 O O . PRO A 1 194 ? -13.186 2.978 24.664 1.00 95.69 194 PRO A O 1
ATOM 1585 N N . SER A 1 195 ? -13.984 5.084 24.585 1.00 95.06 195 SER A N 1
ATOM 1586 C CA . SER A 1 195 ? -13.342 5.439 23.304 1.00 95.06 195 SER A CA 1
ATOM 1587 C C . SER A 1 195 ? -11.870 5.007 23.187 1.00 95.06 195 SER A C 1
ATOM 1589 O O . SER A 1 195 ? -11.511 4.452 22.150 1.00 95.06 195 SER A O 1
ATOM 1591 N N . PRO A 1 196 ? -11.003 5.159 24.217 1.00 95.12 196 PRO A N 1
ATOM 1592 C CA . PRO A 1 196 ? -9.616 4.699 24.120 1.00 95.12 196 PRO A CA 1
ATOM 1593 C C . PRO A 1 196 ? -9.481 3.194 23.843 1.00 95.12 196 PRO A C 1
ATOM 1595 O O . PRO A 1 196 ? -8.606 2.792 23.077 1.00 95.12 196 PRO A O 1
ATOM 1598 N N . SER A 1 197 ? -10.355 2.367 24.427 1.00 92.56 197 SER A N 1
ATOM 1599 C CA . SER A 1 197 ? -10.383 0.921 24.186 1.00 92.56 197 SER A CA 1
ATOM 1600 C C . SER A 1 197 ? -10.881 0.606 22.781 1.00 92.56 197 SER A C 1
ATOM 1602 O O . SER A 1 197 ? -10.292 -0.230 22.103 1.00 92.56 197 SER A O 1
ATOM 1604 N N . VAL A 1 198 ? -11.917 1.310 22.316 1.00 92.00 198 VAL A N 1
ATOM 1605 C CA . VAL A 1 198 ? -12.452 1.160 20.954 1.00 92.00 198 VAL A CA 1
ATOM 1606 C C . VAL A 1 198 ? -11.380 1.457 19.905 1.00 92.00 198 VAL A C 1
ATOM 1608 O O . VAL A 1 198 ? -11.160 0.654 19.000 1.00 92.00 198 VAL A O 1
ATOM 1611 N N . TRP A 1 199 ? -10.651 2.564 20.051 1.00 92.38 199 TRP A N 1
ATOM 1612 C CA . TRP A 1 199 ? -9.576 2.922 19.124 1.00 92.38 199 TRP A CA 1
ATOM 1613 C C . TRP A 1 199 ? -8.430 1.915 19.149 1.00 92.38 199 TRP A C 1
ATOM 1615 O O . TRP A 1 199 ? -7.890 1.582 18.097 1.00 92.38 199 TRP A O 1
ATOM 1625 N N . GLN A 1 200 ? -8.073 1.405 20.331 1.00 88.75 200 GLN A N 1
ATOM 1626 C CA . GLN A 1 200 ? -7.061 0.361 20.457 1.00 88.75 200 GLN A CA 1
ATOM 1627 C C . GLN A 1 200 ? -7.505 -0.930 19.755 1.00 88.75 200 GLN A C 1
ATOM 1629 O O . GLN A 1 200 ? -6.707 -1.527 19.041 1.00 88.75 200 GLN A O 1
ATOM 1634 N N . ILE A 1 201 ? -8.777 -1.324 19.895 1.00 89.56 201 ILE A N 1
ATOM 1635 C CA . ILE A 1 201 ? -9.355 -2.485 19.203 1.00 89.56 201 ILE A CA 1
ATOM 1636 C C . ILE A 1 201 ? -9.288 -2.297 17.684 1.00 89.56 201 ILE A C 1
ATOM 1638 O O . ILE A 1 201 ? -8.809 -3.188 16.989 1.00 89.56 201 ILE A O 1
ATOM 1642 N N . ILE A 1 202 ? -9.728 -1.145 17.166 1.00 91.69 202 ILE A N 1
ATOM 1643 C CA . ILE A 1 202 ? -9.709 -0.838 15.726 1.00 91.69 202 ILE A CA 1
ATOM 1644 C C . ILE A 1 202 ? -8.273 -0.844 15.180 1.00 91.69 202 ILE A C 1
ATOM 1646 O O . ILE A 1 202 ? -8.018 -1.408 14.114 1.00 91.69 202 ILE A O 1
ATOM 1650 N N . GLU A 1 203 ? -7.324 -0.257 15.915 1.00 89.50 203 GLU A N 1
ATOM 1651 C CA . GLU A 1 203 ? -5.910 -0.224 15.537 1.00 89.50 203 GLU A CA 1
ATOM 1652 C C . GLU A 1 203 ? -5.279 -1.626 15.555 1.00 89.50 203 GLU A C 1
ATOM 1654 O O . GLU A 1 203 ? -4.632 -2.011 14.583 1.00 89.50 203 GLU A O 1
ATOM 1659 N N . ASP A 1 204 ? -5.501 -2.415 16.610 1.00 85.94 204 ASP A N 1
ATOM 1660 C CA . ASP A 1 204 ? -4.955 -3.773 16.740 1.00 85.94 204 ASP A CA 1
ATOM 1661 C C . ASP A 1 204 ? -5.594 -4.767 15.760 1.00 85.94 204 ASP A C 1
ATOM 1663 O O . ASP A 1 204 ? -4.949 -5.734 15.341 1.00 85.94 204 ASP A O 1
ATOM 1667 N N . ALA A 1 205 ? -6.850 -4.533 15.377 1.00 89.38 205 ALA A N 1
ATOM 1668 C CA . ALA A 1 205 ? -7.541 -5.289 14.340 1.00 89.38 205 ALA A CA 1
ATOM 1669 C C . ALA A 1 205 ? -7.091 -4.908 12.919 1.00 89.38 205 ALA A C 1
ATOM 1671 O O . ALA A 1 205 ? -7.498 -5.571 11.966 1.00 89.38 205 ALA A O 1
ATOM 1672 N N . GLU A 1 206 ? -6.268 -3.862 12.769 1.00 91.06 206 GLU A N 1
ATOM 1673 C CA . GLU A 1 206 ? -5.909 -3.261 11.480 1.00 91.06 206 GLU A CA 1
ATOM 1674 C C . GLU A 1 206 ? -7.148 -2.886 10.647 1.00 91.06 206 GLU A C 1
ATOM 1676 O O . GLU A 1 206 ? -7.156 -3.006 9.416 1.00 91.06 206 GLU A O 1
ATOM 1681 N N . TYR A 1 207 ? -8.220 -2.455 11.324 1.00 92.81 207 TYR A N 1
ATOM 1682 C CA . TYR A 1 207 ? -9.499 -2.118 10.704 1.00 92.81 207 TYR A CA 1
ATOM 1683 C C . TYR A 1 207 ? -9.431 -0.711 10.096 1.00 92.81 207 TYR A C 1
ATOM 1685 O O . TYR A 1 207 ? -9.991 0.266 10.590 1.00 92.81 207 TYR A O 1
ATOM 1693 N N . TRP A 1 208 ? -8.636 -0.615 9.034 1.00 94.50 208 TRP A N 1
ATOM 1694 C CA . TRP A 1 208 ? -8.249 0.618 8.360 1.00 94.50 208 TRP A CA 1
ATOM 1695 C C . TRP A 1 208 ? -8.918 0.734 6.995 1.00 94.50 208 TRP A C 1
ATOM 1697 O O . TRP A 1 208 ? -9.090 -0.261 6.287 1.00 94.50 208 TRP A O 1
ATOM 1707 N N . VAL A 1 209 ? -9.211 1.964 6.578 1.00 95.62 209 VAL A N 1
ATOM 1708 C CA . VAL A 1 209 ? -9.770 2.231 5.250 1.00 95.62 209 VAL A CA 1
ATOM 1709 C C . VAL A 1 209 ? -8.748 1.879 4.187 1.00 95.62 209 VAL A C 1
ATOM 1711 O O . VAL A 1 209 ? -7.624 2.385 4.205 1.00 95.62 209 VAL A O 1
ATOM 1714 N N . ARG A 1 210 ? -9.143 1.025 3.244 1.00 95.50 210 ARG A N 1
ATOM 1715 C CA . ARG A 1 210 ? -8.294 0.588 2.141 1.00 95.50 210 ARG A CA 1
ATOM 1716 C C . ARG A 1 210 ? -8.665 1.307 0.855 1.00 95.50 210 ARG A C 1
ATOM 1718 O O . ARG A 1 210 ? -9.695 1.010 0.252 1.00 95.50 210 ARG A O 1
ATOM 1725 N N . SER A 1 211 ? -7.750 2.134 0.362 1.00 95.38 211 SER A N 1
ATOM 1726 C CA . SER A 1 211 ? -7.812 2.651 -1.007 1.00 95.38 211 SER A CA 1
ATOM 1727 C C . SER A 1 211 ? -6.900 1.834 -1.915 1.00 95.38 211 SER A C 1
ATOM 1729 O O . SER A 1 211 ? -5.806 1.420 -1.528 1.00 95.38 211 SER A O 1
ATOM 1731 N N . ARG A 1 212 ? -7.374 1.541 -3.124 1.00 95.62 212 ARG A N 1
ATOM 1732 C CA . ARG A 1 212 ? -6.677 0.673 -4.070 1.00 95.62 212 ARG A CA 1
ATOM 1733 C C . ARG A 1 212 ? -6.812 1.230 -5.470 1.00 95.62 212 ARG A C 1
ATOM 1735 O O . ARG A 1 212 ? -7.924 1.504 -5.905 1.00 95.62 212 ARG A O 1
ATOM 1742 N N . ASP A 1 213 ? -5.696 1.266 -6.180 1.00 96.69 213 ASP A N 1
ATOM 1743 C CA . ASP A 1 213 ? -5.682 1.521 -7.613 1.00 96.69 213 ASP A CA 1
ATOM 1744 C C . ASP A 1 213 ? -4.863 0.453 -8.338 1.00 96.69 213 ASP A C 1
ATOM 1746 O O . ASP A 1 213 ? -4.053 -0.272 -7.742 1.00 96.69 213 ASP A O 1
ATOM 1750 N N . ARG A 1 214 ? -5.130 0.303 -9.633 1.00 96.06 214 ARG A N 1
ATOM 1751 C CA . ARG A 1 214 ? -4.418 -0.633 -10.487 1.00 96.06 214 ARG A CA 1
ATOM 1752 C C . ARG A 1 214 ? -4.203 -0.061 -11.873 1.00 96.06 214 ARG A C 1
ATOM 1754 O O . ARG A 1 214 ? -5.077 0.566 -12.463 1.00 96.06 214 ARG A O 1
ATOM 1761 N N . ARG A 1 215 ? -3.070 -0.436 -12.442 1.00 94.69 215 ARG A N 1
ATOM 1762 C CA . ARG A 1 215 ? -2.797 -0.296 -13.862 1.00 94.69 215 ARG A CA 1
ATOM 1763 C C . ARG A 1 215 ? -2.366 -1.636 -14.400 1.00 94.69 215 ARG A C 1
ATOM 1765 O O . ARG A 1 215 ? -1.562 -2.324 -13.780 1.00 94.69 215 ARG A O 1
ATOM 1772 N N . ASP A 1 216 ? -2.915 -1.994 -15.544 1.00 93.12 216 ASP A N 1
ATOM 1773 C CA . ASP A 1 216 ? -2.456 -3.164 -16.272 1.00 93.12 216 ASP A CA 1
ATOM 1774 C C . ASP A 1 216 ? -1.293 -2.752 -17.190 1.00 93.12 216 ASP A C 1
ATOM 1776 O O . ASP A 1 216 ? -0.442 -1.950 -16.806 1.00 93.12 216 ASP A O 1
ATOM 1780 N N . TYR A 1 217 ? -1.245 -3.308 -18.393 1.00 92.88 217 TYR A N 1
ATOM 1781 C CA . TYR A 1 217 ? -0.115 -3.195 -19.301 1.00 92.88 217 TYR A CA 1
ATOM 1782 C C . TYR A 1 217 ? 0.368 -1.749 -19.538 1.00 92.88 217 TYR A C 1
ATOM 1784 O O . TYR A 1 217 ? -0.406 -0.861 -19.907 1.00 92.88 217 TYR A O 1
ATOM 1792 N N . LEU A 1 218 ? 1.672 -1.541 -19.360 1.00 94.88 218 LEU A N 1
ATOM 1793 C CA . LEU A 1 218 ? 2.410 -0.310 -19.620 1.00 94.88 218 LEU A CA 1
ATOM 1794 C C . LEU A 1 218 ? 3.833 -0.678 -20.062 1.00 94.88 218 LEU A C 1
ATOM 1796 O O . LEU A 1 218 ? 4.417 -1.647 -19.584 1.00 94.88 218 LEU A O 1
ATOM 1800 N N . GLN A 1 219 ? 4.410 0.106 -20.963 1.00 92.50 219 GLN A N 1
ATOM 1801 C CA . GLN A 1 219 ? 5.789 -0.071 -21.404 1.00 92.50 219 GLN A CA 1
ATOM 1802 C C . GLN A 1 219 ? 6.525 1.259 -21.266 1.00 92.50 219 GLN A C 1
ATOM 1804 O O . GLN A 1 219 ? 6.012 2.292 -21.694 1.00 92.50 219 GLN A O 1
ATOM 1809 N N . VAL A 1 220 ? 7.717 1.227 -20.673 1.00 92.12 220 VAL A N 1
ATOM 1810 C CA . VAL A 1 220 ? 8.605 2.392 -20.559 1.00 92.12 220 VAL A CA 1
ATOM 1811 C C . VAL A 1 220 ? 9.884 2.077 -21.308 1.00 92.12 220 VAL A C 1
ATOM 1813 O O . VAL A 1 220 ? 10.587 1.143 -20.939 1.00 92.12 220 VAL A O 1
ATOM 1816 N N . ILE A 1 221 ? 10.165 2.824 -22.372 1.00 92.12 221 ILE A N 1
ATOM 1817 C CA . ILE A 1 221 ? 11.305 2.581 -23.261 1.00 92.12 221 ILE A CA 1
ATOM 1818 C C . ILE A 1 221 ? 12.298 3.721 -23.085 1.00 92.12 221 ILE A C 1
ATOM 1820 O O . ILE A 1 221 ? 11.953 4.875 -23.330 1.00 92.12 221 ILE A O 1
ATOM 1824 N N . ALA A 1 222 ? 13.533 3.397 -22.710 1.00 90.81 222 ALA A N 1
ATOM 1825 C CA . ALA A 1 222 ? 14.629 4.352 -22.703 1.00 90.81 222 ALA A CA 1
ATOM 1826 C C . ALA A 1 222 ? 15.212 4.501 -24.118 1.00 90.81 222 ALA A C 1
ATOM 1828 O O . ALA A 1 222 ? 15.755 3.556 -24.702 1.00 90.81 222 ALA A O 1
ATOM 1829 N N . LEU A 1 223 ? 15.072 5.699 -24.691 1.00 87.75 223 LEU A N 1
ATOM 1830 C CA . LEU A 1 223 ? 15.537 6.016 -26.049 1.00 87.75 223 LEU A CA 1
ATOM 1831 C C . LEU A 1 223 ? 16.993 6.505 -26.077 1.00 87.75 223 LEU A C 1
ATOM 1833 O O . LEU A 1 223 ? 17.669 6.391 -27.103 1.00 87.75 223 LEU A O 1
ATOM 1837 N N . ASP A 1 224 ? 17.487 7.002 -24.949 1.00 90.25 224 ASP A N 1
ATOM 1838 C CA . ASP A 1 224 ? 18.802 7.609 -24.766 1.00 90.25 224 ASP A CA 1
ATOM 1839 C C . ASP A 1 224 ? 19.361 7.283 -23.366 1.00 90.25 224 ASP A C 1
ATOM 1841 O O . ASP A 1 224 ? 18.967 6.301 -22.737 1.00 90.25 224 ASP A O 1
ATOM 1845 N N . ALA A 1 225 ? 20.360 8.039 -22.909 1.00 86.00 225 ALA A N 1
ATOM 1846 C CA . ALA A 1 225 ? 20.959 7.854 -21.589 1.00 86.00 225 ALA A CA 1
ATOM 1847 C C . ALA A 1 225 ? 20.121 8.451 -20.442 1.00 86.00 225 ALA A C 1
ATOM 1849 O O . ALA A 1 225 ? 20.462 8.243 -19.275 1.00 86.00 225 ALA A O 1
ATOM 1850 N N . GLU A 1 226 ? 19.056 9.189 -20.755 1.00 92.69 226 GLU A N 1
ATOM 1851 C CA . GLU A 1 226 ? 18.196 9.812 -19.759 1.00 92.69 226 GLU A CA 1
ATOM 1852 C C . GLU A 1 226 ? 17.236 8.788 -19.149 1.00 92.69 226 GLU A C 1
ATOM 1854 O O . GLU A 1 226 ? 16.954 7.719 -19.704 1.00 92.69 226 GLU A O 1
ATOM 1859 N N . VAL A 1 227 ? 16.753 9.109 -17.951 1.00 93.81 227 VAL A N 1
ATOM 1860 C CA . VAL A 1 227 ? 15.743 8.298 -17.276 1.00 93.81 227 VAL A CA 1
ATOM 1861 C C . VAL A 1 227 ? 14.397 8.604 -17.912 1.00 93.81 227 VAL A C 1
ATOM 1863 O O . VAL A 1 227 ? 13.901 9.724 -17.821 1.00 93.81 227 VAL A O 1
ATOM 1866 N N . GLN A 1 228 ? 13.796 7.590 -18.519 1.00 95.94 228 GLN A N 1
ATOM 1867 C CA . GLN A 1 228 ? 12.416 7.639 -18.972 1.00 95.94 228 GLN A CA 1
ATOM 1868 C C . GLN A 1 228 ? 11.513 7.097 -17.872 1.00 95.94 228 GLN A C 1
ATOM 1870 O O . GLN A 1 228 ? 11.836 6.107 -17.207 1.00 95.94 228 GLN A O 1
ATOM 1875 N N . GLU A 1 229 ? 10.368 7.742 -17.680 1.00 95.94 229 GLU A N 1
ATOM 1876 C CA . GLU A 1 229 ? 9.405 7.350 -16.662 1.00 95.94 229 GLU A CA 1
ATOM 1877 C C . GLU A 1 229 ? 7.975 7.372 -17.183 1.00 95.94 229 GLU A C 1
ATOM 1879 O O . GLU A 1 229 ? 7.625 8.128 -18.088 1.00 95.94 229 GLU A O 1
ATOM 1884 N N . ALA A 1 230 ? 7.131 6.546 -16.575 1.00 96.25 230 ALA A N 1
ATOM 1885 C CA . ALA A 1 230 ? 5.697 6.592 -16.789 1.00 96.25 230 ALA A CA 1
ATOM 1886 C C . ALA A 1 230 ? 4.952 6.357 -15.476 1.00 96.25 230 ALA A C 1
ATOM 1888 O O . ALA A 1 230 ? 5.320 5.496 -14.672 1.00 96.25 230 ALA A O 1
ATOM 1889 N N . LEU A 1 231 ? 3.875 7.120 -15.283 1.00 96.38 231 LEU A N 1
ATOM 1890 C CA . LEU A 1 231 ? 2.931 6.910 -14.194 1.00 96.38 231 LEU A CA 1
ATOM 1891 C C . LEU A 1 231 ? 2.194 5.583 -14.412 1.00 96.38 231 LEU A C 1
ATOM 1893 O O . LEU A 1 231 ? 1.522 5.398 -15.428 1.00 96.38 231 LEU A O 1
ATOM 1897 N N . CYS A 1 232 ? 2.300 4.678 -13.444 1.00 95.81 232 CYS A N 1
ATOM 1898 C CA . CYS A 1 232 ? 1.556 3.427 -13.437 1.00 95.81 232 CYS A CA 1
ATOM 1899 C C . CYS A 1 232 ? 0.142 3.670 -12.908 1.00 95.81 232 CYS A C 1
ATOM 1901 O O . CYS A 1 232 ? -0.819 3.606 -13.665 1.00 95.81 232 CYS A O 1
ATOM 1903 N N . CYS A 1 233 ? 0.020 3.952 -11.615 1.00 95.81 233 CYS A N 1
ATOM 1904 C CA . CYS A 1 233 ? -1.250 4.052 -10.899 1.00 95.81 233 CYS A CA 1
ATOM 1905 C C . CYS A 1 233 ? -1.118 4.980 -9.690 1.00 95.81 233 CYS A C 1
ATOM 1907 O O . CYS A 1 233 ? -0.002 5.223 -9.212 1.00 95.81 233 CYS A O 1
ATOM 1909 N N . THR A 1 234 ? -2.255 5.430 -9.167 1.00 96.00 234 THR A N 1
ATOM 1910 C CA . THR A 1 234 ? -2.349 6.422 -8.097 1.00 96.00 234 THR A CA 1
ATOM 1911 C C . THR A 1 234 ? -3.426 6.028 -7.095 1.00 96.00 234 THR A C 1
ATOM 1913 O O . THR A 1 234 ? -4.597 5.924 -7.439 1.00 96.00 234 THR A O 1
ATOM 1916 N N . ALA A 1 235 ? -3.049 5.849 -5.830 1.00 95.25 235 ALA A N 1
ATOM 1917 C CA . ALA A 1 235 ? -4.006 5.691 -4.741 1.00 95.25 235 ALA A CA 1
ATOM 1918 C C . ALA A 1 235 ? -4.204 7.017 -4.002 1.00 95.25 235 ALA A C 1
ATOM 1920 O O . ALA A 1 235 ? -3.241 7.626 -3.532 1.00 95.25 235 ALA A O 1
ATOM 1921 N N . THR A 1 236 ? -5.458 7.430 -3.855 1.00 94.44 236 THR A N 1
ATOM 1922 C CA . THR A 1 236 ? -5.840 8.602 -3.064 1.00 94.44 236 THR A CA 1
ATOM 1923 C C . THR A 1 236 ? -5.992 8.221 -1.593 1.00 94.44 236 THR A C 1
ATOM 1925 O O . THR A 1 236 ? -6.596 7.203 -1.261 1.00 94.44 236 THR A O 1
ATOM 1928 N N . ILE A 1 237 ? -5.460 9.048 -0.700 1.00 93.81 237 ILE A N 1
ATOM 1929 C CA . ILE A 1 237 ? -5.683 8.958 0.741 1.00 93.81 237 ILE A CA 1
ATOM 1930 C C . ILE A 1 237 ? -7.049 9.582 1.045 1.00 93.81 237 ILE A C 1
ATOM 1932 O O . ILE A 1 237 ? -7.274 10.729 0.648 1.00 93.81 237 ILE A O 1
ATOM 1936 N N . PRO A 1 238 ? -7.966 8.897 1.754 1.00 93.25 238 PRO A N 1
ATOM 1937 C CA . PRO A 1 238 ? -9.279 9.460 2.055 1.00 93.25 238 PRO A CA 1
ATOM 1938 C C . PRO A 1 238 ? -9.169 10.810 2.781 1.00 93.25 238 PRO A C 1
ATOM 1940 O O . PRO A 1 238 ? -8.242 11.039 3.558 1.00 93.25 238 PRO A O 1
ATOM 1943 N N . LEU A 1 239 ? -10.106 11.728 2.523 1.00 92.06 239 LEU A N 1
ATOM 1944 C CA . LEU A 1 239 ? -10.055 13.083 3.088 1.00 92.06 239 LEU A CA 1
ATOM 1945 C C . LEU A 1 239 ? -10.227 13.080 4.617 1.00 92.06 239 LEU A C 1
ATOM 1947 O O . LEU A 1 239 ? -9.561 13.836 5.323 1.00 92.06 239 LEU A O 1
ATOM 1951 N N . TYR A 1 240 ? -11.095 12.203 5.124 1.00 91.06 240 TYR A N 1
ATOM 1952 C CA . TYR A 1 240 ? -11.463 12.099 6.538 1.00 91.06 240 TYR A CA 1
ATOM 1953 C C . TYR A 1 240 ? -10.683 10.977 7.241 1.00 91.06 240 TYR A C 1
ATOM 1955 O O . TYR A 1 240 ? -11.244 9.997 7.723 1.00 91.06 240 TYR A O 1
ATOM 1963 N N . VAL A 1 241 ? -9.359 11.107 7.260 1.00 90.56 241 VAL A N 1
ATOM 1964 C CA . VAL A 1 241 ? -8.443 10.226 8.007 1.00 90.56 241 VAL A CA 1
ATOM 1965 C C . VAL A 1 241 ? -7.887 10.945 9.237 1.00 90.56 241 VAL A C 1
ATOM 1967 O O . VAL A 1 241 ? -8.015 12.167 9.368 1.00 90.56 241 VAL A O 1
ATOM 1970 N N . ARG A 1 242 ? -7.225 10.208 10.138 1.00 86.88 242 ARG A N 1
ATOM 1971 C CA . ARG A 1 242 ? -6.534 10.803 11.291 1.00 86.88 242 ARG A CA 1
ATOM 1972 C C . ARG A 1 242 ? -5.576 11.912 10.854 1.00 86.88 242 ARG A C 1
ATOM 1974 O O . ARG A 1 242 ? -4.804 11.763 9.915 1.00 86.88 242 ARG A O 1
ATOM 1981 N N . ARG A 1 243 ? -5.548 13.018 11.603 1.00 84.88 243 ARG A N 1
ATOM 1982 C CA . ARG A 1 243 ? -4.631 14.138 11.314 1.00 84.88 243 ARG A CA 1
ATOM 1983 C C . ARG A 1 243 ? -3.159 13.773 11.498 1.00 84.88 243 ARG A C 1
ATOM 1985 O O . ARG A 1 243 ? -2.306 14.344 10.831 1.00 84.8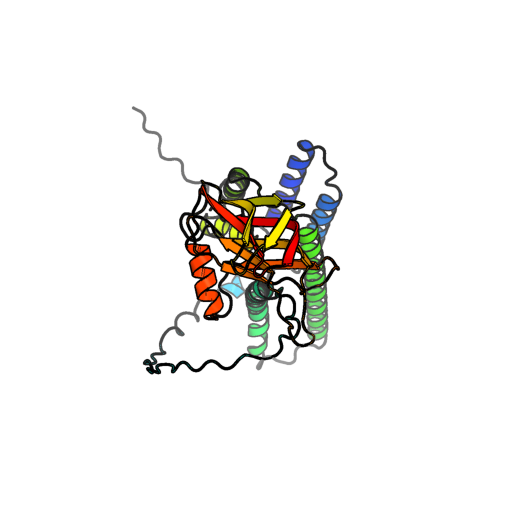8 243 ARG A O 1
ATOM 1992 N N . TYR A 1 244 ? -2.862 12.854 12.415 1.00 83.62 244 TYR A N 1
ATOM 1993 C CA . TYR A 1 244 ? -1.501 12.435 12.723 1.00 83.62 244 TYR A CA 1
ATOM 1994 C C . TYR A 1 244 ? -1.267 11.000 12.258 1.00 83.62 244 TYR A C 1
ATOM 1996 O O . TYR A 1 244 ? -1.949 10.080 12.713 1.00 83.62 244 TYR A O 1
ATOM 2004 N N . LYS A 1 245 ? -0.280 10.821 11.372 1.00 85.75 245 LYS A N 1
ATOM 2005 C CA . LYS A 1 245 ? 0.123 9.524 10.804 1.00 85.75 245 LYS A CA 1
ATOM 2006 C C . LYS A 1 245 ? -1.058 8.702 10.257 1.00 85.75 245 LYS A C 1
ATOM 2008 O O . LYS A 1 245 ? -1.221 7.552 10.667 1.00 85.75 245 LYS A O 1
ATOM 2013 N N . PRO A 1 246 ? -1.890 9.251 9.351 1.00 91.31 246 PRO A N 1
ATOM 2014 C CA . PRO A 1 246 ? -3.043 8.517 8.836 1.00 91.31 246 PRO A CA 1
ATOM 2015 C C . PRO A 1 246 ? -2.645 7.248 8.090 1.00 91.31 246 PRO A C 1
ATOM 2017 O O . PRO A 1 246 ? -3.336 6.243 8.198 1.00 91.31 246 PRO A O 1
ATOM 2020 N N . LEU A 1 247 ? -1.540 7.276 7.339 1.00 93.94 247 LEU A N 1
ATOM 2021 C CA . LEU A 1 247 ? -1.087 6.146 6.539 1.00 93.94 247 LEU A CA 1
ATOM 2022 C C . LEU A 1 247 ? -0.435 5.078 7.424 1.00 93.94 247 LEU A C 1
ATOM 2024 O O . LEU A 1 247 ? 0.616 5.312 8.022 1.00 93.94 247 LEU A O 1
ATOM 2028 N N . ARG A 1 248 ? -1.060 3.901 7.496 1.00 93.56 248 ARG A N 1
ATOM 2029 C CA . ARG A 1 248 ? -0.614 2.767 8.316 1.00 93.56 248 ARG A CA 1
ATOM 2030 C C . ARG A 1 248 ? 0.155 1.731 7.524 1.00 93.56 248 ARG A C 1
ATOM 2032 O O . ARG A 1 248 ? 1.128 1.188 8.031 1.00 93.56 248 ARG A O 1
ATOM 2039 N N . ARG A 1 249 ? -0.252 1.479 6.283 1.00 95.06 249 ARG A N 1
ATOM 2040 C CA . ARG A 1 249 ? 0.392 0.488 5.422 1.00 95.06 249 ARG A CA 1
ATOM 2041 C C . ARG A 1 249 ? 0.290 0.883 3.960 1.00 95.06 249 ARG A C 1
ATOM 2043 O O . ARG A 1 249 ? -0.737 1.402 3.526 1.00 95.06 249 ARG A O 1
ATOM 2050 N N . VAL A 1 250 ? 1.333 0.572 3.199 1.00 95.62 250 VAL A N 1
ATOM 2051 C CA . VAL A 1 250 ? 1.314 0.584 1.735 1.00 95.62 250 VAL A CA 1
ATOM 2052 C C . VAL A 1 250 ? 1.779 -0.770 1.224 1.00 95.62 250 VAL A C 1
ATOM 2054 O O . VAL A 1 250 ? 2.798 -1.293 1.672 1.00 95.62 250 VAL A O 1
ATOM 2057 N N . VAL A 1 251 ? 1.033 -1.349 0.289 1.00 96.75 251 VAL A N 1
ATOM 2058 C CA . VAL A 1 251 ? 1.377 -2.609 -0.370 1.00 96.75 251 VAL A CA 1
ATOM 2059 C C . VAL A 1 251 ? 1.473 -2.373 -1.867 1.00 96.75 251 VAL A C 1
ATOM 2061 O O . VAL A 1 251 ? 0.535 -1.888 -2.496 1.00 96.75 251 VAL A O 1
ATOM 2064 N N . PHE A 1 252 ? 2.600 -2.776 -2.438 1.00 97.88 252 PHE A N 1
ATOM 2065 C CA . PHE A 1 252 ? 2.854 -2.780 -3.869 1.00 97.88 252 PHE A CA 1
ATOM 2066 C C . PHE A 1 252 ? 2.844 -4.220 -4.369 1.00 97.88 252 PHE A C 1
ATOM 2068 O O . PHE A 1 252 ? 3.500 -5.091 -3.794 1.00 97.88 252 PHE A O 1
ATOM 2075 N N . ASN A 1 253 ? 2.115 -4.473 -5.451 1.00 97.94 253 ASN A N 1
ATOM 2076 C CA . ASN A 1 253 ? 2.162 -5.730 -6.185 1.00 97.94 253 ASN A CA 1
ATOM 2077 C C . ASN A 1 253 ? 2.415 -5.415 -7.659 1.00 97.94 253 ASN A C 1
ATOM 2079 O O . ASN A 1 253 ? 1.538 -4.896 -8.350 1.00 97.94 253 ASN A O 1
ATOM 2083 N N . ILE A 1 254 ? 3.644 -5.663 -8.095 1.00 98.25 254 ILE A N 1
ATOM 2084 C CA . ILE A 1 254 ? 4.174 -5.260 -9.393 1.00 98.25 254 ILE A CA 1
ATOM 2085 C C . ILE A 1 254 ? 4.534 -6.526 -10.160 1.00 98.25 254 ILE A C 1
ATOM 2087 O O . ILE A 1 254 ? 5.423 -7.270 -9.763 1.00 98.25 254 ILE A O 1
ATOM 2091 N N . GLU A 1 255 ? 3.841 -6.774 -11.260 1.00 98.06 255 GLU A N 1
ATOM 2092 C CA . GLU A 1 255 ? 4.174 -7.797 -12.236 1.00 98.06 255 GLU A CA 1
ATOM 2093 C C . GLU A 1 255 ? 4.826 -7.131 -13.443 1.00 98.06 255 GLU A C 1
ATOM 2095 O O . GLU A 1 255 ? 4.185 -6.376 -14.180 1.00 98.06 255 GLU A O 1
ATOM 2100 N N . SER A 1 256 ? 6.102 -7.412 -13.651 1.00 97.25 256 SER A N 1
ATOM 2101 C CA . SER A 1 256 ? 6.903 -6.771 -14.686 1.00 97.25 256 SER A CA 1
ATOM 2102 C C . SER A 1 256 ? 8.002 -7.690 -15.189 1.00 97.25 256 SER A C 1
ATOM 2104 O O . SER A 1 256 ? 8.254 -8.774 -14.657 1.00 97.25 256 SER A O 1
ATOM 2106 N N . ARG A 1 257 ? 8.632 -7.269 -16.277 1.00 95.44 257 ARG A N 1
ATOM 2107 C CA . ARG A 1 257 ? 9.864 -7.846 -16.792 1.00 95.44 257 ARG A CA 1
ATOM 2108 C C . ARG A 1 257 ? 10.677 -6.754 -17.457 1.00 95.44 257 ARG A C 1
ATOM 2110 O O . ARG A 1 257 ? 10.171 -5.676 -17.765 1.00 95.44 257 ARG A O 1
ATOM 2117 N N . ASP A 1 258 ? 11.923 -7.076 -17.715 1.00 92.38 258 ASP A N 1
ATOM 2118 C CA . ASP A 1 258 ? 12.901 -6.127 -18.196 1.00 92.38 258 ASP A CA 1
ATOM 2119 C C . ASP A 1 258 ? 13.535 -6.637 -19.487 1.00 92.38 258 ASP A C 1
ATOM 2121 O O . ASP A 1 258 ? 13.910 -7.806 -19.589 1.00 92.38 258 ASP A O 1
ATOM 2125 N N . GLN A 1 259 ? 13.632 -5.775 -20.493 1.00 89.50 259 GLN A N 1
ATOM 2126 C CA . GLN A 1 259 ? 14.309 -6.095 -21.745 1.00 89.50 259 GLN A CA 1
ATOM 2127 C C . GLN A 1 259 ? 15.451 -5.117 -21.948 1.00 89.50 259 GLN A C 1
ATOM 2129 O O . GLN A 1 259 ? 15.249 -3.914 -21.898 1.00 89.50 259 GLN A O 1
ATOM 2134 N N . GLY A 1 260 ? 16.648 -5.638 -22.183 1.00 87.62 260 GLY A N 1
ATOM 2135 C CA . GLY A 1 260 ? 17.837 -4.818 -22.321 1.00 87.62 260 GLY A CA 1
ATOM 2136 C C . GLY A 1 260 ? 19.022 -5.634 -22.796 1.00 87.62 260 GLY A C 1
ATOM 2137 O O . GLY A 1 260 ? 19.006 -6.868 -22.794 1.00 87.62 260 GLY A O 1
ATOM 2138 N N . TRP A 1 261 ? 20.060 -4.930 -23.229 1.00 83.81 261 TRP A N 1
ATOM 2139 C CA . TRP A 1 261 ? 21.307 -5.551 -23.649 1.00 83.81 261 TRP A CA 1
ATOM 2140 C C . TRP A 1 261 ? 22.231 -5.641 -22.447 1.00 83.81 261 TRP A C 1
ATOM 2142 O O . TRP A 1 261 ? 22.514 -4.639 -21.792 1.00 83.81 261 TRP A O 1
ATOM 2152 N N . ARG A 1 262 ? 22.721 -6.848 -22.174 1.00 81.19 262 ARG A N 1
ATOM 2153 C CA . ARG A 1 262 ? 23.683 -7.092 -21.103 1.00 81.19 262 ARG A CA 1
ATOM 2154 C C . ARG A 1 262 ? 25.017 -7.530 -21.662 1.00 81.19 262 ARG A C 1
ATOM 2156 O O . ARG A 1 262 ? 25.084 -8.411 -22.516 1.00 81.19 262 ARG A O 1
ATOM 2163 N N . LEU A 1 263 ? 26.078 -6.963 -21.101 1.00 78.38 263 LEU A N 1
ATOM 2164 C CA . LEU A 1 263 ? 27.395 -7.585 -21.126 1.00 78.38 263 LEU A CA 1
ATOM 2165 C C . LEU A 1 263 ? 27.440 -8.656 -20.030 1.00 78.38 263 LEU A C 1
ATOM 2167 O O . LEU A 1 263 ? 26.763 -8.527 -19.012 1.00 78.38 263 LEU A O 1
ATOM 2171 N N . SER A 1 264 ? 28.250 -9.698 -20.215 1.00 71.06 264 SER A N 1
ATOM 2172 C CA . SER A 1 264 ? 28.290 -10.888 -19.344 1.00 71.06 264 SER A CA 1
ATOM 2173 C C . SER A 1 264 ? 28.496 -10.601 -17.850 1.00 71.06 264 SER A C 1
ATOM 2175 O O . SER A 1 264 ? 28.179 -11.448 -17.019 1.00 71.06 264 SER A O 1
ATOM 2177 N N . ASN A 1 265 ? 29.022 -9.423 -17.507 1.00 78.69 265 ASN A N 1
ATOM 2178 C CA . ASN A 1 265 ? 29.389 -9.054 -16.143 1.00 78.69 265 ASN A CA 1
ATOM 2179 C C . ASN A 1 265 ? 28.415 -8.048 -15.501 1.00 78.69 265 ASN A C 1
ATOM 2181 O O . ASN A 1 265 ? 28.539 -7.783 -14.307 1.00 78.69 265 ASN A O 1
ATOM 2185 N N . ASP A 1 266 ? 27.450 -7.494 -16.249 1.00 78.94 266 ASP A N 1
ATOM 2186 C CA . ASP A 1 266 ? 26.473 -6.560 -15.682 1.00 78.94 266 ASP A CA 1
ATOM 2187 C C . ASP A 1 266 ? 25.310 -7.324 -15.038 1.00 78.94 266 ASP A C 1
ATOM 2189 O O . ASP A 1 266 ? 24.457 -7.916 -15.705 1.00 78.94 266 ASP A O 1
ATOM 2193 N N . ARG A 1 267 ? 25.293 -7.325 -13.703 1.00 79.38 267 ARG A N 1
ATOM 2194 C CA . ARG A 1 267 ? 24.241 -7.966 -12.909 1.00 79.38 267 ARG A CA 1
ATOM 2195 C C . ARG A 1 267 ? 23.061 -7.040 -12.623 1.00 79.38 267 ARG A C 1
ATOM 2197 O O . ARG A 1 267 ? 22.062 -7.536 -12.108 1.00 79.38 267 ARG A O 1
ATOM 2204 N N . ARG A 1 268 ? 23.123 -5.746 -12.957 1.00 85.62 268 ARG A N 1
ATOM 2205 C CA . ARG A 1 268 ? 22.103 -4.761 -12.561 1.00 85.62 268 ARG A CA 1
ATOM 2206 C C . ARG A 1 268 ? 20.975 -4.635 -13.585 1.00 85.62 268 ARG A C 1
ATOM 2208 O O . ARG A 1 268 ? 21.118 -5.040 -14.740 1.00 85.62 268 ARG A O 1
ATOM 2215 N N . SER A 1 269 ? 19.831 -4.142 -13.106 1.00 89.62 269 SER A N 1
ATOM 2216 C CA . SER A 1 269 ? 18.726 -3.671 -13.943 1.00 89.62 269 SER A CA 1
ATOM 2217 C C . SER A 1 269 ? 18.795 -2.179 -14.078 1.00 89.62 269 SER A C 1
ATOM 2219 O O . SER A 1 269 ? 18.928 -1.487 -13.069 1.00 89.62 269 SER A O 1
ATOM 2221 N N . TRP A 1 270 ? 18.573 -1.704 -15.293 1.00 94.06 270 TRP A N 1
ATOM 2222 C CA . TRP A 1 270 ? 18.337 -0.293 -15.557 1.00 94.06 270 TRP A CA 1
ATOM 2223 C C . TRP A 1 270 ? 16.846 0.023 -15.673 1.00 94.06 270 TRP A C 1
ATOM 2225 O O . TRP A 1 270 ? 16.464 1.084 -16.149 1.00 94.06 270 TRP A O 1
ATOM 2235 N N . THR A 1 271 ? 15.992 -0.880 -15.188 1.00 95.75 271 THR A N 1
ATOM 2236 C CA . THR A 1 271 ? 14.565 -0.637 -14.972 1.00 95.75 271 THR A CA 1
ATOM 2237 C C . THR A 1 271 ? 14.174 -0.913 -13.523 1.00 95.75 271 THR A C 1
ATOM 2239 O O . THR A 1 271 ? 14.616 -1.895 -12.908 1.00 95.75 271 THR A O 1
ATOM 2242 N N . TRP A 1 272 ? 13.367 -0.017 -12.959 1.00 97.50 272 TRP A N 1
ATOM 2243 C CA . TRP A 1 272 ? 12.957 -0.044 -11.555 1.00 97.50 272 TRP A CA 1
ATOM 2244 C C . TRP A 1 272 ? 11.629 0.676 -11.339 1.00 97.50 272 TRP A C 1
ATOM 2246 O O . TRP A 1 272 ? 11.042 1.230 -12.273 1.00 97.50 272 TRP A O 1
ATOM 2256 N N . PHE A 1 273 ? 11.155 0.640 -10.097 1.00 98.06 273 PHE A N 1
ATOM 2257 C CA . PHE A 1 273 ? 9.924 1.285 -9.672 1.00 98.06 273 PHE A CA 1
ATOM 2258 C C . PHE A 1 273 ? 10.172 2.209 -8.491 1.00 98.06 273 PHE A C 1
ATOM 2260 O O . PHE A 1 273 ? 10.913 1.880 -7.560 1.00 98.06 273 PHE A O 1
ATOM 2267 N N . GLU A 1 274 ? 9.491 3.345 -8.515 1.00 97.56 274 GLU A N 1
ATOM 2268 C CA . GLU A 1 274 ? 9.476 4.323 -7.436 1.00 97.56 274 GLU A CA 1
ATOM 2269 C C . GLU A 1 274 ? 8.042 4.653 -7.040 1.00 97.56 274 GLU A C 1
ATOM 2271 O O . GLU A 1 274 ? 7.112 4.542 -7.839 1.00 97.56 274 GLU A O 1
ATOM 2276 N N . VAL A 1 275 ? 7.868 5.099 -5.804 1.00 96.62 275 VAL A N 1
ATOM 2277 C CA . VAL A 1 275 ? 6.618 5.661 -5.300 1.00 96.62 275 VAL A CA 1
ATOM 2278 C C . VAL A 1 275 ? 6.849 7.092 -4.839 1.00 96.62 275 VAL A C 1
ATOM 2280 O O . VAL A 1 275 ? 7.909 7.442 -4.330 1.00 96.62 275 VAL A O 1
ATOM 2283 N N . GLY A 1 276 ? 5.854 7.943 -5.033 1.00 91.88 276 GLY A N 1
ATOM 2284 C CA . GLY A 1 276 ? 5.843 9.310 -4.531 1.00 91.88 276 GLY A CA 1
ATOM 2285 C C . GLY A 1 276 ? 4.756 10.115 -5.220 1.00 91.88 276 GLY A C 1
ATOM 2286 O O . GLY A 1 276 ? 3.848 9.560 -5.834 1.00 91.88 276 GLY A O 1
ATOM 2287 N N . GLY A 1 277 ? 4.877 11.431 -5.188 1.00 78.00 277 GLY A N 1
ATOM 2288 C CA . GLY A 1 277 ? 3.957 12.319 -5.885 1.00 78.00 277 GLY A CA 1
ATOM 2289 C C . GLY A 1 277 ? 4.397 13.761 -5.725 1.00 78.00 277 GLY A C 1
ATOM 2290 O O . GLY A 1 277 ? 5.523 14.024 -5.319 1.00 78.00 277 GLY A O 1
ATOM 2291 N N . ASN A 1 278 ? 3.490 14.697 -5.982 1.00 75.81 278 ASN A N 1
ATOM 2292 C CA . ASN A 1 278 ? 3.782 16.126 -5.829 1.00 75.81 278 ASN A CA 1
ATOM 2293 C C . ASN A 1 278 ? 4.092 16.536 -4.380 1.00 75.81 278 ASN A C 1
ATOM 2295 O O . ASN A 1 278 ? 4.534 17.655 -4.148 1.00 75.81 278 ASN A O 1
ATOM 2299 N N . ILE A 1 279 ? 3.818 15.659 -3.410 1.00 76.44 279 ILE A N 1
ATOM 2300 C CA . ILE A 1 279 ? 3.751 16.021 -1.994 1.00 76.44 279 ILE A CA 1
ATOM 2301 C C . ILE A 1 279 ? 4.815 15.312 -1.148 1.00 76.44 279 ILE A C 1
ATOM 2303 O O . ILE A 1 279 ? 5.213 15.832 -0.112 1.00 76.44 279 ILE A O 1
ATOM 2307 N N . ALA A 1 280 ? 5.324 14.167 -1.608 1.00 81.69 280 ALA A N 1
ATOM 2308 C CA . ALA A 1 280 ? 6.366 13.418 -0.917 1.00 81.69 280 ALA A CA 1
ATOM 2309 C C . ALA A 1 280 ? 7.505 13.082 -1.889 1.00 81.69 280 ALA A C 1
ATOM 2311 O O . ALA A 1 280 ? 7.232 12.762 -3.055 1.00 81.69 280 ALA A O 1
ATOM 2312 N N . PRO A 1 281 ? 8.770 13.121 -1.428 1.00 89.12 281 PRO A N 1
ATOM 2313 C CA . PRO A 1 281 ? 9.908 12.794 -2.272 1.00 89.12 281 PRO A CA 1
ATOM 2314 C C . PRO A 1 281 ? 9.780 11.372 -2.823 1.00 89.12 281 PRO A C 1
ATOM 2316 O O . PRO A 1 281 ? 9.182 10.486 -2.201 1.00 89.12 281 PRO A O 1
ATOM 2319 N N . ARG A 1 282 ? 10.342 11.163 -4.016 1.00 93.31 282 ARG A N 1
ATOM 2320 C CA . ARG A 1 282 ? 10.400 9.846 -4.649 1.00 93.31 282 ARG A CA 1
ATOM 2321 C C . ARG A 1 282 ? 11.163 8.873 -3.761 1.00 93.31 282 ARG A C 1
ATOM 2323 O O . ARG A 1 282 ? 12.245 9.195 -3.274 1.00 93.31 282 ARG A O 1
ATOM 2330 N N . ARG A 1 283 ? 10.621 7.671 -3.596 1.00 94.88 283 ARG A N 1
ATOM 2331 C CA . ARG A 1 283 ? 11.263 6.578 -2.871 1.00 94.88 283 ARG A CA 1
ATOM 2332 C C . ARG A 1 283 ? 11.321 5.338 -3.747 1.00 94.88 283 ARG A C 1
ATOM 2334 O O . ARG A 1 283 ? 10.330 4.956 -4.369 1.00 94.88 283 ARG A O 1
ATOM 2341 N N . HIS A 1 284 ? 12.487 4.708 -3.780 1.00 95.81 284 HIS A N 1
ATOM 2342 C CA . HIS A 1 284 ? 12.703 3.459 -4.497 1.00 95.81 284 HIS A CA 1
ATOM 2343 C C . HIS A 1 284 ? 11.877 2.318 -3.882 1.00 95.81 284 HIS A C 1
ATOM 2345 O O . HIS A 1 284 ? 11.847 2.156 -2.662 1.00 95.81 284 HIS A O 1
ATOM 2351 N N . ILE A 1 285 ? 11.227 1.520 -4.734 1.00 96.12 285 ILE A N 1
ATOM 2352 C CA . ILE A 1 285 ? 10.502 0.307 -4.336 1.00 96.12 285 ILE A CA 1
ATOM 2353 C C . ILE A 1 285 ? 11.360 -0.923 -4.632 1.00 96.12 285 ILE A C 1
ATOM 2355 O O . ILE A 1 285 ? 11.682 -1.685 -3.722 1.00 96.12 285 ILE A O 1
ATOM 2359 N N . VAL A 1 286 ? 11.675 -1.154 -5.913 1.00 96.69 286 VAL A N 1
ATOM 2360 C CA . VAL A 1 286 ? 12.323 -2.386 -6.384 1.00 96.69 286 VAL A CA 1
ATOM 2361 C C . VAL A 1 286 ? 12.899 -2.225 -7.798 1.00 96.69 286 VAL A C 1
ATOM 2363 O O . VAL A 1 286 ? 12.305 -1.548 -8.639 1.00 96.69 286 VAL A O 1
ATOM 2366 N N . HIS A 1 287 ? 14.013 -2.905 -8.080 1.00 95.69 287 HIS A N 1
ATOM 2367 C CA . HIS A 1 287 ? 14.536 -3.121 -9.435 1.00 95.69 287 HIS A CA 1
ATOM 2368 C C . HIS A 1 287 ? 13.963 -4.405 -10.053 1.00 95.69 287 HIS A C 1
ATOM 2370 O O . HIS A 1 287 ? 13.743 -5.397 -9.355 1.00 95.69 287 HIS A O 1
ATOM 2376 N N . ASN A 1 288 ? 13.787 -4.426 -11.377 1.00 94.38 288 ASN A N 1
ATOM 2377 C CA . ASN A 1 288 ? 13.472 -5.671 -12.086 1.00 94.38 288 ASN A CA 1
ATOM 2378 C C . ASN A 1 288 ? 14.634 -6.682 -12.022 1.00 94.38 288 ASN A C 1
ATOM 2380 O O . ASN A 1 288 ? 15.787 -6.322 -11.781 1.00 94.38 288 ASN A O 1
ATOM 2384 N N . ILE A 1 289 ? 14.336 -7.958 -12.301 1.00 88.88 289 ILE A N 1
ATOM 2385 C CA . ILE A 1 289 ? 15.381 -8.942 -12.611 1.00 88.88 289 ILE A CA 1
ATOM 2386 C C . ILE A 1 289 ? 15.837 -8.713 -14.042 1.00 88.88 289 ILE A C 1
ATOM 2388 O O . ILE A 1 289 ? 14.984 -8.687 -14.932 1.00 88.88 289 ILE A O 1
ATOM 2392 N N . PRO A 1 290 ? 17.140 -8.591 -14.308 1.00 87.25 290 PRO A N 1
ATOM 2393 C CA . PRO A 1 290 ? 17.463 -7.793 -15.463 1.00 87.25 290 PRO A CA 1
ATOM 2394 C C . PRO A 1 290 ? 17.727 -8.608 -16.726 1.00 87.25 290 PRO A C 1
ATOM 2396 O O . PRO A 1 290 ? 18.084 -9.788 -16.656 1.00 87.25 290 PRO A O 1
ATOM 2399 N N . ALA A 1 291 ? 17.466 -7.988 -17.878 1.00 83.69 291 ALA A N 1
ATOM 2400 C CA . ALA A 1 291 ? 17.322 -8.604 -19.201 1.00 83.69 291 ALA A CA 1
ATOM 2401 C C . ALA A 1 291 ? 16.666 -9.993 -19.170 1.00 83.69 291 ALA A C 1
ATOM 2403 O O . ALA A 1 291 ? 17.090 -10.928 -19.857 1.00 83.69 291 ALA A O 1
ATOM 2404 N N . SER A 1 292 ? 15.639 -10.136 -18.333 1.00 85.75 292 SER A N 1
ATOM 2405 C CA . SER A 1 292 ? 14.865 -11.357 -18.229 1.00 85.75 292 SER A CA 1
ATOM 2406 C C . SER A 1 292 ? 13.536 -11.178 -18.938 1.00 85.75 292 SER A C 1
ATOM 2408 O O . SER A 1 292 ? 12.746 -10.280 -18.668 1.00 85.75 292 SER A O 1
ATOM 2410 N N . TRP A 1 293 ? 13.274 -12.101 -19.845 1.00 87.06 293 TRP A N 1
ATOM 2411 C CA . TRP A 1 293 ? 12.058 -12.207 -20.628 1.00 87.06 293 TRP A CA 1
ATOM 2412 C C . TRP A 1 293 ? 10.933 -12.858 -19.815 1.00 87.06 293 TRP A C 1
ATOM 2414 O O . TRP A 1 293 ? 9.767 -12.751 -20.205 1.00 87.06 293 TRP A O 1
ATOM 2424 N N . GLU A 1 294 ? 11.274 -13.469 -18.677 1.00 93.38 294 GLU A N 1
ATOM 2425 C CA . GLU A 1 294 ? 10.332 -14.012 -17.708 1.00 93.38 294 GLU A CA 1
ATOM 2426 C C . GLU A 1 294 ? 9.679 -12.901 -16.891 1.00 93.38 294 GLU A C 1
ATOM 2428 O O . GLU A 1 294 ? 10.342 -12.011 -16.359 1.00 93.38 294 GLU A O 1
ATOM 2433 N N . ARG A 1 295 ? 8.359 -13.003 -16.733 1.00 94.69 295 ARG A N 1
ATOM 2434 C CA . ARG A 1 295 ? 7.608 -12.132 -15.831 1.00 94.69 295 ARG A CA 1
ATOM 2435 C C . ARG A 1 295 ? 7.961 -12.445 -14.389 1.00 94.69 295 ARG A C 1
ATOM 2437 O O . ARG A 1 295 ? 8.070 -13.608 -13.999 1.00 94.69 295 ARG A O 1
ATOM 2444 N N . ARG A 1 296 ? 8.088 -11.396 -13.588 1.00 95.50 296 ARG A N 1
ATOM 2445 C CA . ARG A 1 296 ? 8.356 -11.478 -12.159 1.00 95.50 296 ARG A CA 1
ATOM 2446 C C . ARG A 1 296 ? 7.320 -10.672 -11.407 1.00 95.50 296 ARG A C 1
ATOM 2448 O O . ARG A 1 296 ? 6.884 -9.621 -11.861 1.00 95.50 296 ARG A O 1
ATOM 2455 N N . VAL A 1 297 ? 6.909 -11.216 -10.266 1.00 96.81 297 VAL A N 1
ATOM 2456 C CA . VAL A 1 297 ? 5.976 -10.567 -9.351 1.00 96.81 297 VAL A CA 1
ATOM 2457 C C . VAL A 1 297 ? 6.768 -10.104 -8.140 1.00 96.81 297 VAL A C 1
ATOM 2459 O O . VAL A 1 297 ? 7.284 -10.918 -7.375 1.00 96.81 297 VAL A O 1
ATOM 2462 N N . HIS A 1 298 ? 6.854 -8.794 -7.978 1.00 96.56 298 HIS A N 1
ATOM 2463 C CA . HIS A 1 298 ? 7.443 -8.124 -6.836 1.00 96.56 298 HIS A CA 1
ATOM 2464 C C . HIS A 1 298 ? 6.320 -7.710 -5.891 1.00 96.56 298 HIS A C 1
ATOM 2466 O O . HIS A 1 298 ? 5.402 -6.983 -6.275 1.00 96.56 298 HIS A O 1
ATOM 2472 N N . ARG A 1 299 ? 6.387 -8.178 -4.645 1.00 96.50 299 ARG A N 1
ATOM 2473 C CA . ARG A 1 299 ? 5.464 -7.759 -3.594 1.00 96.50 299 ARG A CA 1
ATOM 2474 C C . ARG A 1 299 ? 6.246 -7.091 -2.476 1.00 96.50 299 ARG A C 1
ATOM 2476 O O . ARG A 1 299 ? 6.997 -7.764 -1.777 1.00 96.50 299 ARG A O 1
ATOM 2483 N N . THR A 1 300 ? 6.008 -5.801 -2.290 1.00 96.00 300 THR A N 1
ATOM 2484 C CA . THR A 1 300 ? 6.656 -4.986 -1.259 1.00 96.00 300 THR A CA 1
ATOM 2485 C C . THR A 1 300 ? 5.586 -4.425 -0.336 1.00 96.00 300 THR A C 1
ATOM 2487 O O . THR A 1 300 ? 4.545 -3.968 -0.801 1.00 96.00 300 THR A O 1
ATOM 2490 N N . GLN A 1 301 ? 5.821 -4.482 0.970 1.00 94.56 301 GLN A N 1
ATOM 2491 C CA . GLN A 1 301 ? 4.916 -3.948 1.982 1.00 94.56 301 GLN A CA 1
ATOM 2492 C C . GLN A 1 301 ? 5.703 -3.044 2.920 1.00 94.56 301 GLN A C 1
ATOM 2494 O O . GLN A 1 301 ? 6.762 -3.437 3.404 1.00 94.56 301 GLN A O 1
ATOM 2499 N N . TRP A 1 302 ? 5.161 -1.859 3.168 1.00 94.19 302 TRP A N 1
ATOM 2500 C CA . TRP A 1 302 ? 5.678 -0.887 4.118 1.00 94.19 302 TRP A CA 1
ATOM 2501 C C . TRP A 1 302 ? 4.630 -0.640 5.188 1.00 94.19 302 TRP A C 1
ATOM 2503 O O . TRP A 1 302 ? 3.485 -0.319 4.866 1.00 94.19 302 TRP A O 1
ATOM 2513 N N . ASP A 1 303 ? 5.025 -0.784 6.445 1.00 91.06 303 ASP A N 1
ATOM 2514 C CA . ASP A 1 303 ? 4.165 -0.592 7.604 1.00 91.06 303 ASP A CA 1
ATOM 2515 C C . ASP A 1 303 ? 4.669 0.600 8.419 1.00 91.06 303 ASP A C 1
ATOM 2517 O O . ASP A 1 303 ? 5.837 0.664 8.792 1.00 91.06 303 ASP A O 1
ATOM 2521 N N . ASN A 1 304 ? 3.770 1.518 8.770 1.00 87.50 304 ASN A N 1
ATOM 2522 C CA . ASN A 1 304 ? 4.026 2.625 9.692 1.00 87.50 304 ASN A CA 1
ATOM 2523 C C . ASN A 1 304 ? 3.901 2.155 11.149 1.00 87.50 304 ASN A C 1
ATOM 2525 O O . ASN A 1 304 ? 3.292 2.806 11.999 1.00 87.50 304 ASN A O 1
ATOM 2529 N N . SER A 1 305 ? 4.418 0.961 11.427 1.00 78.12 305 SER A N 1
ATOM 2530 C CA . SER A 1 305 ? 4.541 0.433 12.775 1.00 78.12 305 SER A CA 1
ATOM 2531 C C . SER A 1 305 ? 6.015 0.482 13.143 1.00 78.12 305 SER A C 1
ATOM 2533 O O . SER A 1 305 ? 6.856 0.158 12.313 1.00 78.12 305 SER A O 1
ATOM 2535 N N . LEU A 1 306 ? 6.328 0.928 14.363 1.00 58.22 306 LEU A N 1
ATOM 2536 C CA . LEU A 1 306 ? 7.695 0.979 14.887 1.00 58.22 306 LEU A CA 1
ATOM 2537 C C . LEU A 1 306 ? 8.323 -0.424 14.817 1.00 58.22 306 LEU A C 1
ATOM 2539 O O . LEU A 1 306 ? 8.130 -1.249 15.719 1.00 58.22 306 LEU A O 1
ATOM 2543 N N . HIS A 1 307 ? 9.023 -0.705 13.725 1.00 53.75 307 HIS A N 1
ATOM 2544 C CA . HIS A 1 307 ? 10.008 -1.765 13.651 1.00 53.75 307 HIS A CA 1
ATOM 2545 C C . HIS A 1 307 ? 11.318 -1.233 14.229 1.00 53.75 307 HIS A C 1
ATOM 2547 O O . HIS A 1 307 ? 11.529 -0.025 14.254 1.00 53.75 307 HIS A O 1
ATOM 2553 N N . ASP A 1 308 ? 12.031 -2.170 14.853 1.00 50.62 308 ASP A N 1
ATOM 2554 C CA . ASP A 1 308 ? 13.299 -2.210 15.611 1.00 50.62 308 ASP A CA 1
ATOM 2555 C C . ASP A 1 308 ? 14.350 -1.071 15.587 1.00 50.62 308 ASP A C 1
ATOM 2557 O O . ASP A 1 308 ? 15.428 -1.254 16.148 1.00 50.62 308 ASP A O 1
ATOM 2561 N N . GLY A 1 309 ? 14.039 0.129 15.107 1.00 57.78 309 GLY A N 1
ATOM 2562 C CA . GLY A 1 309 ? 14.872 1.319 15.246 1.00 57.78 309 GLY A CA 1
ATOM 2563 C C . GLY A 1 309 ? 15.966 1.426 14.192 1.00 57.78 309 GLY A C 1
ATOM 2564 O O . GLY A 1 309 ? 16.911 2.185 14.401 1.00 57.78 309 GLY A O 1
ATOM 2565 N N . SER A 1 310 ? 15.867 0.696 13.075 1.00 70.88 310 SER A N 1
ATOM 2566 C CA . SER A 1 310 ? 16.820 0.878 11.984 1.00 70.88 310 SER A CA 1
ATOM 2567 C C . SER A 1 310 ? 16.702 2.298 11.384 1.00 70.88 310 SER A C 1
ATOM 2569 O O . SER A 1 310 ? 15.604 2.860 11.289 1.00 70.88 310 SER A O 1
ATOM 2571 N N . PRO A 1 311 ? 17.819 2.927 10.980 1.00 67.50 311 PRO A N 1
ATOM 2572 C CA . PRO A 1 311 ? 17.796 4.272 10.402 1.00 67.50 311 PRO A CA 1
ATOM 2573 C C . PRO A 1 311 ? 17.084 4.338 9.037 1.00 67.50 311 PRO A C 1
ATOM 2575 O O . PRO A 1 311 ? 16.498 5.370 8.705 1.00 67.50 311 PRO A O 1
ATOM 2578 N N . GLU A 1 312 ? 17.076 3.251 8.256 1.00 71.06 312 GLU A N 1
ATOM 2579 C CA . GLU A 1 312 ? 16.309 3.177 7.000 1.00 71.06 312 GLU A CA 1
ATOM 2580 C C . GLU A 1 312 ? 14.797 3.207 7.256 1.00 71.06 312 GLU A C 1
ATOM 2582 O O . GLU A 1 312 ? 14.048 3.866 6.517 1.00 71.06 312 GLU A O 1
ATOM 2587 N N . ASP A 1 313 ? 14.365 2.573 8.350 1.00 79.19 313 ASP A N 1
ATOM 2588 C CA . ASP A 1 313 ? 12.981 2.618 8.809 1.00 79.19 313 ASP A CA 1
ATOM 2589 C C . ASP A 1 313 ? 12.603 4.017 9.294 1.00 79.19 313 ASP A C 1
ATOM 2591 O O . ASP A 1 313 ? 11.481 4.449 9.052 1.00 79.19 313 ASP A O 1
ATOM 2595 N N . ALA A 1 314 ? 13.522 4.785 9.893 1.00 86.00 314 ALA A N 1
ATOM 2596 C CA . ALA A 1 314 ? 13.235 6.158 10.318 1.00 86.00 314 ALA A CA 1
ATOM 2597 C C . ALA A 1 314 ? 12.838 7.062 9.137 1.00 86.00 314 ALA A C 1
ATOM 2599 O O . ALA A 1 314 ? 11.818 7.749 9.205 1.00 86.00 314 ALA A O 1
ATOM 2600 N N . GLN A 1 315 ? 13.576 7.001 8.022 1.00 88.31 315 GLN A N 1
ATOM 2601 C CA . GLN A 1 315 ? 13.232 7.765 6.815 1.00 88.31 315 GLN A CA 1
ATOM 2602 C C . GLN A 1 315 ? 11.923 7.285 6.177 1.00 88.31 315 GLN A C 1
ATOM 2604 O O . GLN A 1 315 ? 11.179 8.082 5.607 1.00 88.31 315 GLN A O 1
ATOM 2609 N N . LEU A 1 316 ? 11.640 5.978 6.221 1.00 89.50 316 LEU A N 1
ATOM 2610 C CA . LEU A 1 316 ? 10.372 5.439 5.726 1.00 89.50 316 LEU A CA 1
ATOM 2611 C C . LEU A 1 316 ? 9.203 5.918 6.590 1.00 89.50 316 LEU A C 1
ATOM 2613 O O . LEU A 1 316 ? 8.187 6.357 6.057 1.00 89.50 316 LEU A O 1
ATOM 2617 N N . LEU A 1 317 ? 9.357 5.866 7.912 1.00 89.56 317 LEU A N 1
ATOM 2618 C CA . LEU A 1 317 ? 8.364 6.330 8.872 1.00 89.56 317 LEU A CA 1
ATOM 2619 C C . LEU A 1 317 ? 8.099 7.824 8.703 1.00 89.56 317 LEU A C 1
ATOM 2621 O O . LEU A 1 317 ? 6.938 8.231 8.704 1.00 89.56 317 LEU A O 1
ATOM 2625 N N . GLU A 1 318 ? 9.139 8.637 8.518 1.00 90.50 318 GLU A N 1
ATOM 2626 C CA . GLU A 1 318 ? 9.003 10.062 8.210 1.00 90.50 318 GLU A CA 1
ATOM 2627 C C . GLU A 1 318 ? 8.251 10.273 6.892 1.00 90.50 318 GLU A C 1
ATOM 2629 O O . GLU A 1 318 ? 7.256 11.001 6.863 1.00 90.50 318 GLU A O 1
ATOM 2634 N N . TRP A 1 319 ? 8.644 9.557 5.833 1.00 92.94 319 TRP A N 1
ATOM 2635 C CA . TRP A 1 319 ? 7.970 9.616 4.537 1.00 92.94 319 TRP A CA 1
ATOM 2636 C C . TRP A 1 319 ? 6.478 9.266 4.663 1.00 92.94 319 TRP A C 1
ATOM 2638 O O . TRP A 1 319 ? 5.623 10.056 4.266 1.00 92.94 319 TRP A O 1
ATOM 2648 N N . MET A 1 320 ? 6.138 8.141 5.301 1.00 93.31 320 MET A N 1
ATOM 2649 C CA . MET A 1 320 ? 4.747 7.714 5.509 1.00 93.31 320 MET A CA 1
ATOM 2650 C C . MET A 1 320 ? 3.965 8.691 6.397 1.00 93.31 320 MET A C 1
ATOM 2652 O O . MET A 1 320 ? 2.764 8.867 6.209 1.00 93.31 320 MET A O 1
ATOM 2656 N N . SER A 1 321 ? 4.635 9.333 7.356 1.00 90.94 321 SER A N 1
ATOM 2657 C CA . SER A 1 321 ? 4.020 10.298 8.275 1.00 90.94 321 SER A CA 1
ATOM 2658 C C . SER A 1 321 ? 3.772 11.665 7.641 1.00 90.94 321 SER A C 1
ATOM 2660 O O . SER A 1 321 ? 2.914 12.395 8.132 1.00 90.94 321 SER A O 1
ATOM 2662 N N . SER A 1 322 ? 4.493 12.010 6.570 1.00 91.62 322 SER A N 1
ATOM 2663 C CA . SER A 1 322 ? 4.288 13.263 5.831 1.00 91.62 322 SER A CA 1
ATOM 2664 C C . SER A 1 322 ? 3.035 13.249 4.948 1.00 91.62 322 SER A C 1
ATOM 2666 O O . SER A 1 322 ? 2.545 14.306 4.551 1.00 91.62 322 SER A O 1
ATOM 2668 N N . ILE A 1 323 ? 2.489 12.060 4.674 1.00 92.44 323 ILE A N 1
ATOM 2669 C CA . ILE A 1 323 ? 1.304 11.876 3.840 1.00 92.44 323 ILE A CA 1
ATOM 2670 C C . ILE A 1 323 ? 0.031 12.149 4.656 1.00 92.44 323 ILE A C 1
ATOM 2672 O O . ILE A 1 323 ? -0.217 11.512 5.681 1.00 92.44 323 ILE A O 1
ATOM 2676 N N . ALA A 1 324 ? -0.797 13.076 4.173 1.00 92.44 324 ALA A N 1
ATOM 2677 C CA . ALA A 1 324 ? -2.044 13.515 4.801 1.00 92.44 324 ALA A CA 1
ATOM 2678 C C . ALA A 1 324 ? -3.298 13.117 3.996 1.00 92.44 324 ALA A C 1
ATOM 2680 O O . ALA A 1 324 ? -3.216 12.639 2.865 1.00 92.44 324 ALA A O 1
ATOM 2681 N N . GLY A 1 325 ? -4.480 13.334 4.582 1.00 93.19 325 GLY A N 1
ATOM 2682 C CA . GLY A 1 325 ? -5.766 13.104 3.916 1.00 93.19 325 GLY A CA 1
ATOM 2683 C C . GLY A 1 325 ? -5.943 13.925 2.637 1.00 93.19 325 GLY A C 1
ATOM 2684 O O . GLY A 1 325 ? -5.520 15.079 2.568 1.00 93.19 325 GLY A O 1
ATOM 2685 N N . GLY A 1 326 ? -6.565 13.327 1.619 1.00 93.06 326 GLY A N 1
ATOM 2686 C CA . GLY A 1 326 ? -6.794 13.935 0.302 1.00 93.06 326 GLY A CA 1
ATOM 2687 C C . GLY A 1 326 ? -5.574 13.952 -0.624 1.00 93.06 326 GLY A C 1
ATOM 2688 O O . GLY A 1 326 ? -5.683 14.399 -1.762 1.00 93.06 326 GLY A O 1
ATOM 2689 N N . GLN A 1 327 ? -4.417 13.483 -0.157 1.00 93.56 327 GLN A N 1
ATOM 2690 C CA . GLN A 1 327 ? -3.203 13.394 -0.964 1.00 93.56 327 GLN A CA 1
ATOM 2691 C C . GLN A 1 327 ? -3.175 12.122 -1.810 1.00 93.56 327 GLN A C 1
ATOM 2693 O O . GLN A 1 327 ? -3.964 11.202 -1.614 1.00 93.56 327 GLN A O 1
ATOM 2698 N N . GLU A 1 328 ? -2.233 12.055 -2.745 1.00 94.56 328 GLU A N 1
ATOM 2699 C CA . GLU A 1 328 ? -2.098 10.943 -3.678 1.00 94.56 328 GLU A CA 1
ATOM 2700 C C . GLU A 1 328 ? -0.725 10.286 -3.572 1.00 94.56 328 GLU A C 1
ATOM 2702 O O . GLU A 1 328 ? 0.310 10.953 -3.518 1.00 94.56 328 GLU A O 1
ATOM 2707 N N . VAL A 1 329 ? -0.724 8.956 -3.598 1.00 94.75 329 VAL A N 1
ATOM 2708 C CA . VAL A 1 329 ? 0.476 8.124 -3.634 1.00 94.75 329 VAL A CA 1
ATOM 2709 C C . VAL A 1 329 ? 0.524 7.433 -4.987 1.00 94.75 329 VAL A C 1
ATOM 2711 O O . VAL A 1 329 ? -0.333 6.611 -5.309 1.00 94.75 329 VAL A O 1
ATOM 2714 N N . SER A 1 330 ? 1.524 7.776 -5.792 1.00 96.25 330 SER A N 1
ATOM 2715 C CA . SER A 1 330 ? 1.621 7.342 -7.183 1.00 96.25 330 SER A CA 1
ATOM 2716 C C . SER A 1 330 ? 2.857 6.475 -7.414 1.00 96.25 330 SER A C 1
ATOM 2718 O O . SER A 1 330 ? 3.928 6.755 -6.875 1.00 96.25 330 SER A O 1
ATOM 2720 N N . VAL A 1 331 ? 2.717 5.426 -8.225 1.00 97.44 331 VAL A N 1
ATOM 2721 C CA . VAL A 1 331 ? 3.809 4.513 -8.600 1.00 97.44 331 VAL A CA 1
ATOM 2722 C C . VAL A 1 331 ? 4.294 4.839 -10.005 1.00 97.44 331 VAL A C 1
ATOM 2724 O O . VAL A 1 331 ? 3.485 5.014 -10.913 1.00 97.44 331 VAL A O 1
ATOM 2727 N N . PHE A 1 332 ? 5.610 4.874 -10.190 1.00 97.44 332 PHE A N 1
ATOM 2728 C CA . PHE A 1 332 ? 6.271 5.209 -11.447 1.00 97.44 332 PHE A CA 1
ATOM 2729 C C . PHE A 1 332 ? 7.163 4.053 -11.863 1.00 97.44 332 PHE A C 1
ATOM 2731 O O . PHE A 1 332 ? 7.975 3.571 -11.071 1.00 97.44 332 PHE A O 1
ATOM 2738 N N . ALA A 1 333 ? 7.010 3.614 -13.107 1.00 97.94 333 ALA A N 1
ATOM 2739 C CA . ALA A 1 333 ? 7.949 2.708 -13.745 1.00 97.94 333 ALA A CA 1
ATOM 2740 C C . ALA A 1 333 ? 9.028 3.528 -14.443 1.00 97.94 333 ALA A C 1
ATOM 2742 O O . ALA A 1 333 ? 8.721 4.513 -15.116 1.00 97.94 333 ALA A O 1
ATOM 2743 N N . ARG A 1 334 ? 10.283 3.110 -14.289 1.00 97.31 334 ARG A N 1
ATOM 2744 C CA . ARG A 1 334 ? 11.443 3.781 -14.871 1.00 97.31 334 ARG A CA 1
ATOM 2745 C C . ARG A 1 334 ? 12.271 2.833 -15.721 1.00 97.31 334 ARG A C 1
ATOM 2747 O O . ARG A 1 334 ? 12.311 1.625 -15.459 1.00 97.31 334 ARG A O 1
ATOM 2754 N N . ALA A 1 335 ? 12.907 3.406 -16.733 1.00 96.75 335 ALA A N 1
ATOM 2755 C CA . ALA A 1 335 ? 13.912 2.775 -17.572 1.00 96.75 335 ALA A CA 1
ATOM 2756 C C . ALA A 1 335 ? 15.033 3.780 -17.850 1.00 96.75 335 ALA A C 1
ATOM 2758 O O . ALA A 1 335 ? 14.765 4.953 -18.100 1.00 96.75 335 ALA A O 1
ATOM 2759 N N . GLN A 1 336 ? 16.277 3.323 -17.829 1.00 94.31 336 GLN A N 1
ATOM 2760 C CA . GLN A 1 336 ? 17.448 4.131 -18.140 1.00 94.31 336 GLN A CA 1
ATOM 2761 C C . GLN A 1 336 ? 18.330 3.407 -19.152 1.00 94.31 336 GLN A C 1
ATOM 2763 O O . GLN A 1 336 ? 18.454 2.187 -19.116 1.00 94.31 336 GLN A O 1
ATOM 2768 N N . PHE A 1 337 ? 18.986 4.197 -19.999 1.00 90.81 337 PHE A N 1
ATOM 2769 C CA . PHE A 1 337 ? 19.869 3.775 -21.081 1.00 90.81 337 PHE A CA 1
ATOM 2770 C C . PHE A 1 337 ? 19.173 3.189 -22.297 1.00 90.81 337 PHE A C 1
ATOM 2772 O O . PHE A 1 337 ? 18.285 2.342 -22.233 1.00 90.81 337 PHE A O 1
ATOM 2779 N N . ARG A 1 338 ? 19.673 3.618 -23.452 1.00 90.00 338 ARG A N 1
ATOM 2780 C CA . ARG A 1 338 ? 19.132 3.263 -24.751 1.00 90.00 338 ARG A CA 1
ATOM 2781 C C . ARG A 1 338 ? 19.008 1.752 -24.914 1.00 90.00 338 ARG A C 1
ATOM 2783 O O . ARG A 1 338 ? 19.989 1.021 -24.782 1.00 90.00 338 ARG A O 1
ATOM 2790 N N . GLY A 1 339 ? 17.810 1.316 -25.291 1.00 88.00 339 GLY A N 1
ATOM 2791 C CA . GLY A 1 339 ? 17.507 -0.091 -25.546 1.00 88.00 339 GLY A CA 1
ATOM 2792 C C . GLY A 1 339 ? 17.093 -0.883 -24.307 1.00 88.00 339 GLY A C 1
ATOM 2793 O O . GLY A 1 339 ? 16.873 -2.085 -24.438 1.00 88.00 339 GLY A O 1
ATOM 2794 N N . TRP A 1 340 ? 16.974 -0.235 -23.141 1.00 92.12 340 TRP A N 1
ATOM 2795 C CA . TRP A 1 340 ? 16.292 -0.807 -21.984 1.00 92.12 340 TRP A CA 1
ATOM 2796 C C . TRP A 1 340 ? 14.804 -0.470 -21.995 1.00 92.12 340 TRP A C 1
ATOM 2798 O O . TRP A 1 340 ? 14.394 0.661 -22.265 1.00 92.12 340 TRP A O 1
ATOM 2808 N N . GLU A 1 341 ? 13.991 -1.469 -21.677 1.00 95.25 341 GLU A N 1
ATOM 2809 C CA . GLU A 1 341 ? 12.541 -1.389 -21.680 1.00 95.25 341 GLU A CA 1
ATOM 2810 C C . GLU A 1 341 ? 11.963 -2.051 -20.431 1.00 95.25 341 GLU A C 1
ATOM 2812 O O . GLU A 1 341 ? 12.150 -3.246 -20.184 1.00 95.25 341 GLU A O 1
ATOM 2817 N N . ASN A 1 342 ? 11.188 -1.285 -19.669 1.00 96.81 342 ASN A N 1
ATOM 2818 C CA . ASN A 1 342 ? 10.405 -1.796 -18.556 1.00 96.81 342 ASN A CA 1
ATOM 2819 C C . ASN A 1 342 ? 9.032 -2.231 -19.078 1.00 96.81 342 ASN A C 1
ATOM 2821 O O . ASN A 1 342 ? 8.189 -1.395 -19.408 1.00 96.81 342 ASN A O 1
ATOM 2825 N N . HIS A 1 343 ? 8.813 -3.542 -19.174 1.00 96.94 343 HIS A N 1
ATOM 2826 C CA . HIS A 1 343 ? 7.530 -4.126 -19.561 1.00 96.94 343 HIS A CA 1
ATOM 2827 C C . HIS A 1 343 ? 6.720 -4.398 -18.303 1.00 96.94 343 HIS A C 1
ATOM 2829 O O . HIS A 1 343 ? 6.873 -5.429 -17.643 1.00 96.94 343 HIS A O 1
ATOM 2835 N N . VAL A 1 344 ? 5.837 -3.468 -17.980 1.00 97.44 344 VAL A N 1
ATOM 2836 C CA . VAL A 1 344 ? 4.955 -3.543 -16.824 1.00 97.44 344 VAL A CA 1
ATOM 2837 C C . VAL A 1 344 ? 3.672 -4.243 -17.251 1.00 97.44 344 VAL A C 1
ATOM 2839 O O . VAL A 1 344 ? 2.928 -3.756 -18.093 1.00 97.44 344 VAL A O 1
ATOM 2842 N N . HIS A 1 345 ? 3.399 -5.414 -16.690 1.00 96.94 345 HIS A N 1
ATOM 2843 C CA . HIS A 1 345 ? 2.173 -6.152 -16.986 1.00 96.94 345 HIS A CA 1
ATOM 2844 C C . HIS A 1 345 ? 1.028 -5.736 -16.073 1.00 96.94 345 HIS A C 1
ATOM 2846 O O . HIS A 1 345 ? -0.113 -5.651 -16.526 1.00 96.94 345 HIS A O 1
ATOM 2852 N N . ARG A 1 346 ? 1.332 -5.501 -14.795 1.00 97.81 346 ARG A N 1
ATOM 2853 C CA . ARG A 1 346 ? 0.347 -5.091 -13.802 1.00 97.81 346 ARG A CA 1
ATOM 2854 C C . ARG A 1 346 ? 1.024 -4.413 -12.624 1.00 97.81 346 ARG A C 1
ATOM 2856 O O . ARG A 1 346 ? 2.008 -4.919 -12.105 1.00 97.81 346 ARG A O 1
ATOM 2863 N N . VAL A 1 347 ? 0.455 -3.318 -12.150 1.00 98.12 347 VAL A N 1
ATOM 2864 C CA . VAL A 1 347 ? 0.809 -2.674 -10.886 1.00 98.12 347 VAL A CA 1
ATOM 2865 C C . VAL A 1 347 ? -0.464 -2.488 -10.090 1.00 98.12 347 VAL A C 1
ATOM 2867 O O . VAL A 1 347 ? -1.458 -1.973 -10.596 1.00 98.12 347 VAL A O 1
ATOM 2870 N N . ILE A 1 348 ? -0.434 -2.920 -8.838 1.00 97.94 348 ILE A N 1
ATOM 2871 C CA . ILE A 1 348 ? -1.478 -2.656 -7.859 1.00 97.94 348 ILE A CA 1
ATOM 2872 C C . ILE A 1 348 ? -0.814 -1.957 -6.683 1.00 97.94 348 ILE A C 1
ATOM 2874 O O . ILE A 1 348 ? 0.171 -2.462 -6.137 1.00 97.94 348 ILE A O 1
ATOM 2878 N N . ILE A 1 349 ? -1.384 -0.826 -6.286 1.00 97.44 349 ILE A N 1
ATOM 2879 C CA . ILE A 1 349 ? -1.066 -0.156 -5.032 1.00 97.44 349 ILE A CA 1
ATOM 2880 C C . ILE A 1 349 ? -2.281 -0.244 -4.112 1.00 97.44 349 ILE A C 1
ATOM 2882 O O . ILE A 1 349 ? -3.413 0.019 -4.522 1.00 97.44 349 ILE A O 1
ATOM 2886 N N . GLU A 1 350 ? -2.044 -0.634 -2.866 1.00 97.00 350 GLU A N 1
ATOM 2887 C CA . GLU A 1 350 ? -3.036 -0.606 -1.796 1.00 97.00 350 GLU A CA 1
ATOM 2888 C C . GLU A 1 350 ? -2.493 0.247 -0.653 1.00 97.00 350 GLU A C 1
ATOM 2890 O O . GLU A 1 350 ? -1.408 -0.020 -0.138 1.00 97.00 350 GLU A O 1
ATOM 2895 N N . VAL A 1 351 ? -3.249 1.261 -0.249 1.00 95.75 351 VAL A N 1
ATOM 2896 C CA . VAL A 1 351 ? -2.938 2.118 0.898 1.00 95.75 351 VAL A CA 1
ATOM 2897 C C . VAL A 1 351 ? -3.990 1.891 1.975 1.00 95.75 351 VAL A C 1
ATOM 2899 O O . VAL A 1 351 ? -5.180 1.783 1.675 1.00 95.75 351 VAL A O 1
ATOM 2902 N N . TYR A 1 352 ? -3.545 1.795 3.221 1.00 95.75 352 TYR A N 1
ATOM 2903 C CA . TYR A 1 352 ? -4.398 1.545 4.377 1.00 95.75 352 TYR A CA 1
ATOM 2904 C C . TYR A 1 352 ? -4.257 2.700 5.361 1.00 95.75 352 TYR A C 1
ATOM 2906 O O . TYR A 1 352 ? -3.137 3.033 5.769 1.00 95.75 352 TYR A O 1
ATOM 2914 N N . CYS A 1 353 ? -5.382 3.304 5.739 1.00 95.44 353 CYS A N 1
ATOM 2915 C CA . CYS A 1 353 ? -5.411 4.523 6.536 1.00 95.44 353 CYS A CA 1
ATOM 2916 C C . CYS A 1 353 ? -6.279 4.393 7.791 1.00 95.44 353 CYS A C 1
ATOM 2918 O O . CYS A 1 353 ? -7.393 3.877 7.737 1.00 95.44 353 CYS A O 1
ATOM 2920 N N . ALA A 1 354 ? -5.782 4.912 8.912 1.00 93.69 354 ALA A N 1
ATOM 2921 C CA . ALA A 1 354 ? -6.545 5.017 10.150 1.00 93.69 354 ALA A CA 1
ATOM 2922 C C . ALA A 1 354 ? -7.465 6.249 10.125 1.00 93.69 354 ALA A C 1
ATOM 2924 O O . ALA A 1 354 ? -7.038 7.342 9.736 1.00 93.69 354 ALA A O 1
ATOM 2925 N N . CYS A 1 355 ? -8.707 6.083 10.585 1.00 88.38 355 CYS A N 1
ATOM 2926 C CA . CYS A 1 355 ? -9.724 7.144 10.604 1.00 88.38 355 CYS A CA 1
ATOM 2927 C C . CYS A 1 355 ? -10.045 7.681 12.000 1.00 88.38 355 CYS A C 1
ATOM 2929 O O . CYS A 1 355 ? -10.368 8.861 12.115 1.00 88.38 355 CYS A O 1
ATOM 2931 N N . VAL A 1 356 ? -9.892 6.856 13.039 1.00 84.06 356 VAL A N 1
ATOM 2932 C CA . VAL A 1 356 ? -10.229 7.171 14.439 1.00 84.06 356 VAL A CA 1
ATOM 2933 C C . VAL A 1 356 ? -9.014 7.116 15.332 1.00 84.06 356 VAL A C 1
ATOM 2935 O O . VAL A 1 356 ? -8.146 6.241 15.099 1.00 84.06 356 VAL A O 1
#

Radius of gyration: 27.75 Å; chains: 1; bounding box: 75×64×79 Å

Sequence (356 aa):
MTCYPPSEPPSFDATETIEDTIDRLSNTLRMDTVSTGGDCEPLQQQVQEIKRLVRELPEPFDEETLKVTQGGLTELLYHSDLEPYDLEPSYDLEPPYELEPLPLPRQSLWRRFNRVMRRWLRFKDKDEHAIADYPRVSYSGLRKAQSDIHTSRDVADKLQEIISTLKSACRYAPRDVDDVLQTERILNEDLGLPSPSVWQIIEDAEYWVRSRDRRDYLQVIALDAEVQEALCCTATIPLYVRRYKPLRRVVFNIESRDQGWRLSNDRRSWTWFEVGGNIAPRRHIVHNIPASWERRVHRTQWDNSLHDGSPEDAQLLEWMSSIAGGQEVSVFARAQFRGWENHVHRVIIEVYCACV

Secondary structure (DSSP, 8-state):
--PPPPPPPPPP-TT--HHHHHHHHHHHHHHHHHHH----HHHHHHHHHHHHHHHTSPPPPPTHHHHSSGGGSSS-------PPPP-PPP-----------PPP---HHHHHHHHHHHHHHHHHHTTTTT-SS-----HHHHHHHHHHHHHHHHHHHHHHHHHHHHHHH-----SSHHHHHHHHHIIIIIS---HHHHHHHHHHTT--EEEEEEE--EEEE--SSSEEEEEEEEEEPPSSS-SSS-EEEEEEEEEEEEE----TT----SEEEEEE-SSS--EEEEEPPTT--S-EEEEEEEE-S--S--HHHHHHHHHHHH--TT-EEEEEEEEESTT-EEEEEEEEEEEEE---